Protein AF-F4S3K9-F1 (afdb_monomer_lite)

Radius of gyration: 22.27 Å; chains: 1; bounding box: 46×76×86 Å

pLDDT: mean 88.78, std 16.49, range [41.78, 98.81]

Sequence (209 aa):
MLSLYEAGPSTTEPSQQVKPIAIAMWDFDHCDPRKCTGKKLSRLGMITELRVGQRFRGIVLSPEGTTPVSPIDRELIDQSGIAVVECSWARLSEIPFNKIRSTGDRTLPYLIAANPINYGKPFKLTCVEAIAGSLAIVGFQAEGERLLAKFGWGDGFWALNKGLIAKYRDCKDGVEVKSAQEDILKQIETESIERRTFAPYGASQAILT

Organism: Melampsora larici-populina (strain 98AG31 / pathotype 3-4-7) (NCBI:txid747676)

Foldseek 3Di:
DDDDDDDDDDPPDDDPPQDAFAEEEAAPPQDDLVQALQNVCVVVVNYHYDDQLGAAEAAEADPPAPFAQALVSLVRRSVGNYYYYDHDPVCNVVDPVVRHHYDHYHHHFWAAEQDPVRHRHIPPYHPLLRRCLSCLRNPNNVSSVVSLVVPPSSVVRCVRCVVVSVCRNPDDTRVSNVVSSVVVVVVVVVVVVCCVVPVDPDPPDPDDD

InterPro domains:
  IPR007177 16S/18S rRNA aminocarboxypropyltransferase Tsr3, C-terminal [PF04034] (59-184)
  IPR007209 RNase L inhibitor RLI-like, possible metal-binding domain [PF04068] (23-55)
  IPR022968 16S/18S rRNA aminocarboxypropyltransferase Tsr3 [MF_01116] (22-186)
  IPR022968 16S/18S rRNA aminocarboxypropyltransferase Tsr3 [PTHR20426] (13-199)

Secondary structure (DSSP, 8-state):
-----------------PPPPPEEEEE-S-S-TTT-HHHHHHHTTSSEEEPTT-B--SEEE-TT-SSB--GGGHHHHHHH-EEEEE--GGGGGGS-GGG-B-SEEEBPPS-B--STTTTT-BT---HHHHHHHHHHHTT-HHHHHHHHTTSTTHHHHHHHHHHHHHHHHT-SSHHHHHHHHHHHHHHHHHHHHHHHHS--S-SS-----

Structure (mmCIF, N/CA/C/O backbone):
data_AF-F4S3K9-F1
#
_entry.id   AF-F4S3K9-F1
#
loop_
_atom_site.group_PDB
_atom_site.id
_atom_site.type_symbol
_atom_site.label_atom_id
_atom_site.label_alt_id
_atom_site.label_comp_id
_atom_site.label_asym_id
_atom_site.label_entity_id
_atom_site.label_seq_id
_atom_site.pdbx_PDB_ins_code
_atom_site.Cartn_x
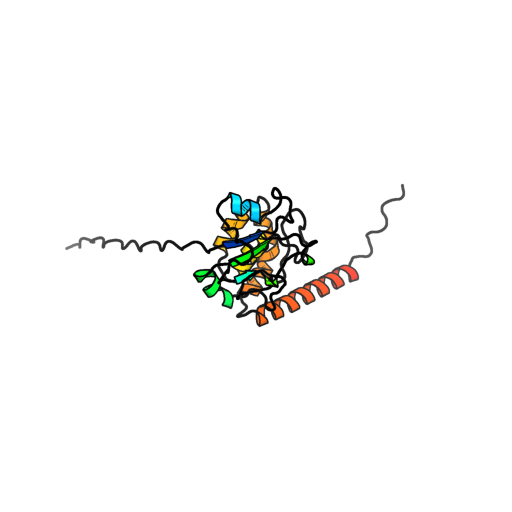_atom_site.Cartn_y
_atom_site.Cartn_z
_atom_site.occupancy
_atom_site.B_iso_or_equiv
_atom_site.auth_seq_id
_atom_site.auth_comp_id
_atom_site.auth_asym_id
_atom_site.auth_atom_id
_atom_site.pdbx_PDB_model_num
ATOM 1 N N . MET A 1 1 ? 1.776 -59.882 35.991 1.00 50.72 1 MET A N 1
ATOM 2 C CA . MET A 1 1 ? 1.973 -58.442 36.253 1.00 50.72 1 MET A CA 1
ATOM 3 C C . MET A 1 1 ? 2.375 -57.788 34.935 1.00 50.72 1 MET A C 1
ATOM 5 O O . MET A 1 1 ? 3.551 -57.762 34.614 1.00 50.72 1 MET A O 1
ATOM 9 N N . LEU A 1 2 ? 1.401 -57.374 34.122 1.00 41.78 2 LEU A N 1
ATOM 10 C CA . LEU A 1 2 ? 1.626 -56.586 32.907 1.00 41.78 2 LEU A CA 1
ATOM 11 C C . LEU A 1 2 ? 0.608 -55.445 32.929 1.00 41.78 2 LEU A C 1
ATOM 13 O O . LEU A 1 2 ? -0.592 -55.684 33.031 1.00 41.78 2 LEU A O 1
ATOM 17 N N . SER A 1 3 ? 1.147 -54.230 32.979 1.00 45.81 3 SER A N 1
ATOM 18 C CA . SER A 1 3 ? 0.457 -52.967 33.225 1.00 45.81 3 SER A CA 1
ATOM 19 C C . SER A 1 3 ? -0.497 -52.615 32.090 1.00 45.81 3 SER A C 1
ATOM 21 O O . SER A 1 3 ? -0.106 -52.612 30.924 1.00 45.81 3 SER A O 1
ATOM 23 N N . LEU A 1 4 ? -1.723 -52.255 32.459 1.00 47.44 4 LEU A N 1
ATOM 24 C CA . LEU A 1 4 ? -2.652 -51.501 31.628 1.00 47.44 4 LEU A CA 1
ATOM 25 C C . LEU A 1 4 ? -2.001 -50.147 31.294 1.00 47.44 4 LEU A C 1
ATOM 27 O O . LEU A 1 4 ? -1.509 -49.464 32.191 1.00 47.44 4 LEU A O 1
ATOM 31 N N . TYR A 1 5 ? -1.937 -49.790 30.013 1.00 49.16 5 TYR A N 1
ATOM 32 C CA . TYR A 1 5 ? -1.611 -48.434 29.570 1.00 49.16 5 TYR A CA 1
ATOM 33 C C . TYR A 1 5 ? -2.918 -47.638 29.548 1.00 49.16 5 TYR A C 1
ATOM 35 O O . TYR A 1 5 ? -3.777 -47.883 28.702 1.00 49.16 5 TYR A O 1
ATOM 43 N N . GLU A 1 6 ? -3.085 -46.712 30.488 1.00 53.84 6 GLU A N 1
ATOM 44 C CA . GLU A 1 6 ? -4.185 -45.749 30.465 1.00 53.84 6 GLU A CA 1
ATOM 45 C C . GLU A 1 6 ? -3.834 -44.612 29.497 1.00 53.84 6 GLU A C 1
ATOM 47 O O . GLU A 1 6 ? -2.823 -43.925 29.649 1.00 53.84 6 GLU A O 1
ATOM 52 N N . ALA A 1 7 ? -4.659 -44.435 28.463 1.00 55.25 7 ALA A N 1
ATOM 53 C CA . ALA A 1 7 ? -4.562 -43.311 27.544 1.00 55.25 7 ALA A CA 1
ATOM 54 C C . ALA A 1 7 ? -5.016 -42.035 28.268 1.00 55.25 7 ALA A C 1
ATOM 56 O O . ALA A 1 7 ? -6.199 -41.864 28.562 1.00 55.25 7 ALA A O 1
ATOM 57 N N . GLY A 1 8 ? -4.064 -41.151 28.571 1.00 50.56 8 GLY A N 1
ATOM 58 C CA . GLY A 1 8 ? -4.351 -39.829 29.121 1.00 50.56 8 GLY A CA 1
ATOM 59 C C . GLY A 1 8 ? -5.182 -38.975 28.149 1.00 50.56 8 GLY A C 1
ATOM 60 O O . GLY A 1 8 ? -5.080 -39.150 26.930 1.00 50.56 8 GLY A O 1
ATOM 61 N N . PRO A 1 9 ? -6.015 -38.052 28.657 1.00 51.69 9 PRO A N 1
ATOM 62 C CA . PRO A 1 9 ? -6.871 -37.223 27.822 1.00 51.69 9 PRO A CA 1
ATOM 63 C C . PRO A 1 9 ? -6.032 -36.303 26.928 1.00 51.69 9 PRO A C 1
ATOM 65 O O . PRO A 1 9 ? -5.208 -35.523 27.400 1.00 51.69 9 PRO A O 1
ATOM 68 N N . SER A 1 10 ? -6.280 -36.397 25.621 1.00 50.78 10 SER A N 1
ATOM 69 C CA . SER A 1 10 ? -5.792 -35.462 24.610 1.00 50.78 10 SER A CA 1
ATOM 70 C C . SER A 1 10 ? -6.349 -34.068 24.909 1.00 50.78 10 SER A C 1
ATOM 72 O O . SER A 1 10 ? -7.523 -33.779 24.673 1.00 50.78 10 SER A O 1
ATOM 74 N N . THR A 1 11 ? -5.505 -33.194 25.453 1.00 43.00 11 THR A N 1
ATOM 75 C CA . THR A 1 11 ? -5.769 -31.758 25.533 1.00 43.00 11 THR A CA 1
ATOM 76 C C . THR A 1 11 ? -5.778 -31.196 24.118 1.00 43.00 11 THR A C 1
ATOM 78 O O . THR A 1 11 ? -4.740 -30.975 23.499 1.00 43.00 11 THR A O 1
ATOM 81 N N . THR A 1 12 ? -6.979 -31.007 23.577 1.00 50.78 12 THR A N 1
ATOM 82 C CA . THR A 1 12 ? -7.180 -30.248 22.344 1.00 50.78 12 THR A CA 1
ATOM 83 C C . THR A 1 12 ? -7.033 -28.770 22.702 1.00 50.78 12 THR A C 1
ATOM 85 O O . THR A 1 12 ? -7.930 -28.186 23.307 1.00 50.78 12 THR A O 1
ATOM 88 N N . GLU A 1 13 ? -5.872 -28.187 22.399 1.00 47.72 13 GLU A N 1
ATOM 89 C CA . GLU A 1 13 ? -5.637 -26.742 22.496 1.00 47.72 13 GLU A CA 1
ATOM 90 C C . GLU A 1 13 ? -6.712 -25.993 21.679 1.00 47.72 13 GLU A C 1
ATOM 92 O O . GLU A 1 13 ? -6.947 -26.340 20.514 1.00 47.72 13 GLU A O 1
ATOM 97 N N . PRO A 1 14 ? -7.396 -24.983 22.245 1.00 42.47 14 PRO A N 1
ATOM 98 C CA . PRO A 1 14 ? -8.397 -24.225 21.513 1.00 42.47 14 PRO A CA 1
ATOM 99 C C . PRO A 1 14 ? -7.719 -23.408 20.409 1.00 42.47 14 PRO A C 1
ATOM 101 O O . PRO A 1 14 ? -6.887 -22.541 20.672 1.00 42.47 14 PRO A O 1
ATOM 104 N N . SER A 1 15 ? -8.098 -23.667 19.155 1.00 45.47 15 SER A N 1
ATOM 105 C CA . SER A 1 15 ? -7.663 -22.887 17.997 1.00 45.47 15 SER A CA 1
ATOM 106 C C . SER A 1 15 ? -8.010 -21.411 18.215 1.00 45.47 15 SER A C 1
ATOM 108 O O . SER A 1 15 ? -9.187 -21.042 18.176 1.00 45.47 15 SER A O 1
ATOM 110 N N . GLN A 1 16 ? -7.006 -20.566 18.458 1.00 48.16 16 GLN A N 1
ATOM 111 C CA . GLN A 1 16 ? -7.187 -19.119 18.524 1.00 48.16 16 GLN A CA 1
ATOM 112 C C . GLN A 1 16 ? -7.764 -18.642 17.186 1.00 48.16 16 GLN A C 1
ATOM 114 O O . GLN A 1 16 ? -7.081 -18.652 16.162 1.00 48.16 16 GLN A O 1
ATOM 119 N N . GLN A 1 17 ? -9.042 -18.254 17.172 1.00 49.97 17 GLN A N 1
ATOM 120 C CA . GLN A 1 17 ? -9.637 -17.582 16.021 1.00 49.97 17 GLN A CA 1
ATOM 121 C C . GLN A 1 17 ? -8.940 -16.231 15.854 1.00 49.97 17 GLN A C 1
ATOM 123 O O . GLN A 1 17 ? -9.203 -15.286 16.595 1.00 49.97 17 GLN A O 1
ATOM 128 N N . VAL A 1 18 ? -8.020 -16.156 14.893 1.00 63.22 18 VAL A N 1
ATOM 129 C CA . VAL A 1 18 ? -7.340 -14.913 14.529 1.00 63.22 18 VAL A CA 1
ATOM 130 C C . VAL A 1 18 ? -8.386 -13.954 13.967 1.00 63.22 18 VAL A C 1
ATOM 132 O O . VAL A 1 18 ? -9.051 -14.247 12.971 1.00 63.22 18 VAL A O 1
ATOM 135 N N . LYS A 1 19 ? -8.558 -12.808 14.627 1.00 79.19 19 LYS A N 1
ATOM 136 C CA . LYS A 1 19 ? -9.434 -11.740 14.147 1.00 79.19 19 LYS A CA 1
ATOM 137 C C . LYS A 1 19 ? -8.894 -11.214 12.804 1.00 79.19 19 LYS A C 1
ATOM 139 O O . LYS A 1 19 ? -7.706 -10.912 12.728 1.00 79.19 19 LYS A O 1
ATOM 144 N N . PRO A 1 20 ? -9.731 -11.057 11.761 1.00 87.81 20 PRO A N 1
ATOM 145 C CA . PRO A 1 20 ? -9.293 -10.454 10.506 1.00 87.81 20 PRO A CA 1
ATOM 146 C C . PRO A 1 20 ? -8.799 -9.017 10.707 1.00 87.81 20 PRO A C 1
ATOM 148 O O . PRO A 1 20 ? -9.416 -8.244 11.450 1.00 87.81 20 PRO A O 1
ATOM 151 N N . ILE A 1 21 ? -7.725 -8.646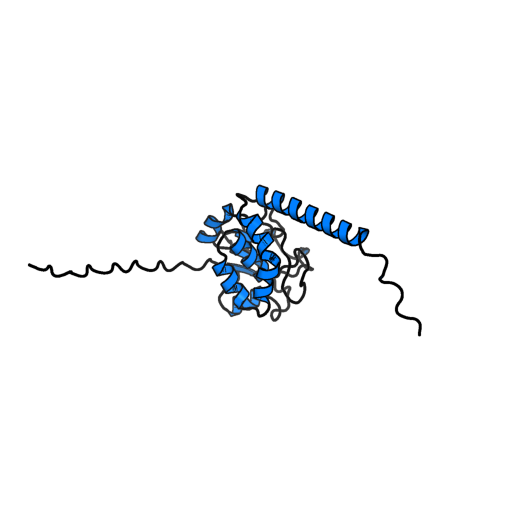 10.005 1.00 96.62 21 ILE A N 1
ATOM 152 C CA . ILE A 1 21 ? -7.216 -7.271 9.991 1.00 96.62 21 ILE A CA 1
ATOM 153 C C . ILE A 1 21 ? -8.290 -6.351 9.406 1.00 96.62 21 ILE A C 1
ATOM 155 O O . ILE A 1 21 ? -8.883 -6.644 8.366 1.00 96.62 21 ILE A O 1
ATOM 159 N N . ALA A 1 22 ? -8.551 -5.225 10.070 1.00 97.50 22 ALA A N 1
ATOM 160 C CA . ALA A 1 22 ? -9.479 -4.233 9.549 1.00 97.50 22 ALA A CA 1
ATOM 161 C C . ALA A 1 22 ? -8.869 -3.537 8.324 1.00 97.50 22 ALA A C 1
ATOM 163 O O . ALA A 1 22 ? -7.763 -3.002 8.392 1.00 97.50 22 ALA A O 1
ATOM 164 N N . ILE A 1 23 ? -9.603 -3.522 7.212 1.00 98.38 23 ILE A N 1
ATOM 165 C CA . ILE A 1 23 ? -9.180 -2.875 5.968 1.00 98.38 23 ILE A CA 1
ATOM 166 C C . ILE A 1 23 ? -10.210 -1.812 5.611 1.00 98.38 23 ILE A C 1
ATOM 168 O O . ILE A 1 23 ? -11.419 -2.073 5.635 1.00 98.38 23 ILE A O 1
ATOM 172 N N . ALA A 1 24 ? -9.745 -0.616 5.267 1.00 98.19 24 ALA A N 1
ATOM 173 C CA . ALA A 1 24 ? -10.611 0.491 4.889 1.00 98.19 24 ALA A CA 1
ATOM 174 C C . ALA A 1 24 ? -10.086 1.278 3.678 1.00 98.19 24 ALA A C 1
ATOM 176 O O . ALA A 1 24 ? -8.932 1.148 3.279 1.00 98.19 24 ALA A O 1
ATOM 177 N N . MET A 1 25 ? -10.928 2.106 3.071 1.00 97.38 25 MET A N 1
ATOM 178 C CA . MET A 1 25 ? -10.505 3.035 2.023 1.00 97.38 25 MET A CA 1
ATOM 179 C C . MET A 1 25 ? -11.313 4.322 2.055 1.00 97.38 25 MET A C 1
ATOM 181 O O . MET A 1 25 ? -12.512 4.285 2.319 1.00 97.38 25 MET A O 1
ATOM 185 N N . TRP A 1 26 ? -10.682 5.443 1.720 1.00 96.75 26 TRP A N 1
ATOM 186 C CA . TRP A 1 26 ? -11.414 6.587 1.178 1.00 9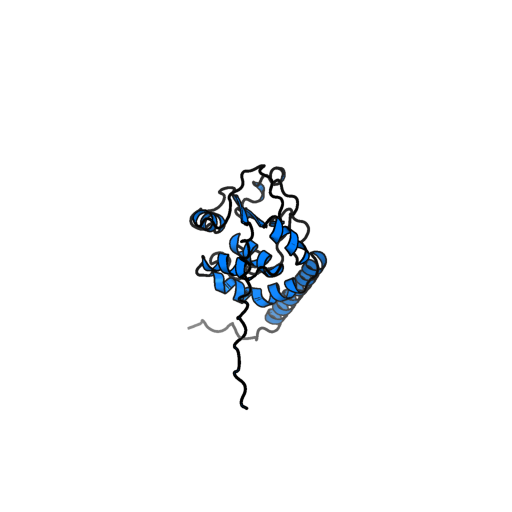6.75 26 TRP A CA 1
ATOM 187 C C . TRP A 1 26 ? -11.473 6.432 -0.331 1.00 96.75 26 TRP A C 1
ATOM 189 O O . TRP A 1 26 ? -10.429 6.298 -0.963 1.00 96.75 26 TRP A O 1
ATOM 199 N N . ASP A 1 27 ? -12.676 6.459 -0.888 1.00 93.88 27 ASP A N 1
ATOM 200 C CA . ASP A 1 27 ? -12.893 6.380 -2.326 1.00 93.88 27 ASP A CA 1
ATOM 201 C C . ASP A 1 27 ? -13.419 7.714 -2.849 1.00 93.88 27 ASP A C 1
ATOM 203 O O . ASP A 1 27 ? -14.350 8.292 -2.285 1.00 93.88 27 ASP A O 1
ATOM 207 N N . PHE A 1 28 ? -12.789 8.205 -3.910 1.00 92.75 28 PHE A N 1
ATOM 208 C CA . PHE A 1 28 ? -13.118 9.473 -4.555 1.00 92.75 28 PHE A CA 1
ATOM 209 C C . PHE A 1 28 ? -13.794 9.283 -5.921 1.00 92.75 28 PHE A C 1
ATOM 211 O O . PHE A 1 28 ? -13.982 10.256 -6.645 1.00 92.75 28 PHE A O 1
ATOM 218 N N . ASP A 1 29 ? -14.149 8.048 -6.299 1.00 90.75 29 ASP A N 1
ATOM 219 C CA . ASP A 1 29 ? -14.832 7.711 -7.558 1.00 90.75 29 ASP A CA 1
ATOM 220 C C . ASP A 1 29 ? -14.080 8.222 -8.811 1.00 90.75 29 ASP A C 1
ATOM 222 O O . ASP A 1 29 ? -14.653 8.611 -9.830 1.00 90.75 29 ASP A O 1
ATOM 226 N N . HIS A 1 30 ? -12.743 8.216 -8.754 1.00 88.81 30 HIS A N 1
ATOM 227 C CA . HIS A 1 30 ? -11.873 8.651 -9.858 1.00 88.81 30 HIS A CA 1
ATOM 228 C C . HIS A 1 30 ? -11.577 7.548 -10.888 1.00 88.81 30 HIS A C 1
ATOM 230 O O . HIS A 1 30 ? -10.976 7.825 -11.931 1.00 88.81 30 HIS A O 1
ATOM 236 N N . CYS A 1 31 ? -11.967 6.307 -10.595 1.00 83.88 31 CYS A N 1
ATOM 237 C CA . CYS A 1 31 ? -11.679 5.112 -11.384 1.00 83.88 31 CYS A CA 1
ATOM 238 C C . CYS A 1 31 ? -12.978 4.481 -11.916 1.00 83.88 31 CYS A C 1
ATOM 240 O O . CYS A 1 31 ? -14.023 4.588 -11.282 1.00 83.88 31 CYS A O 1
ATOM 242 N N . ASP A 1 32 ? -12.920 3.750 -13.042 1.00 88.12 32 ASP A N 1
ATOM 243 C CA . ASP A 1 32 ? -14.053 2.908 -13.475 1.00 88.12 32 ASP A CA 1
ATOM 244 C C . ASP A 1 32 ? -14.326 1.848 -12.384 1.00 88.12 32 ASP A C 1
ATOM 246 O O . ASP A 1 32 ? -13.446 1.012 -12.126 1.00 88.12 32 ASP A O 1
ATOM 250 N N . PRO A 1 33 ? -15.520 1.825 -11.759 1.00 88.19 33 PRO A N 1
ATOM 251 C CA . PRO A 1 33 ? -15.822 0.933 -10.637 1.00 88.19 33 PRO A CA 1
ATOM 252 C C . PRO A 1 33 ? -15.737 -0.556 -11.005 1.00 88.19 33 PRO A C 1
ATOM 254 O O . PRO A 1 33 ? -15.579 -1.408 -10.128 1.00 88.19 33 PRO A O 1
ATOM 257 N N . ARG A 1 34 ? -15.797 -0.900 -12.300 1.00 89.00 34 ARG A N 1
ATOM 258 C CA . ARG A 1 34 ? -15.633 -2.281 -12.785 1.00 89.00 34 ARG A CA 1
ATOM 259 C C . ARG A 1 34 ? -14.175 -2.736 -12.776 1.00 89.00 34 ARG A C 1
ATOM 261 O O . ARG A 1 34 ? -13.921 -3.935 -12.679 1.00 89.00 34 ARG A O 1
ATOM 268 N N . LYS A 1 35 ? -13.233 -1.796 -12.887 1.00 89.81 35 LYS A N 1
ATOM 269 C CA . LYS A 1 35 ? -11.782 -2.047 -12.909 1.00 89.81 35 LYS A CA 1
ATOM 270 C C . LYS A 1 35 ? -11.115 -1.744 -11.566 1.00 89.81 35 LYS A C 1
ATOM 272 O O . LYS A 1 35 ? -10.045 -2.277 -11.292 1.00 89.81 35 LYS A O 1
ATOM 277 N N . CYS A 1 36 ? -11.745 -0.911 -10.740 1.00 93.31 36 CYS A N 1
ATOM 278 C CA . CYS A 1 36 ? -11.255 -0.533 -9.422 1.00 93.31 36 CYS A CA 1
ATOM 279 C C . CYS A 1 36 ? -11.179 -1.746 -8.479 1.00 93.31 36 CYS A C 1
ATOM 281 O O . CYS A 1 36 ? -12.174 -2.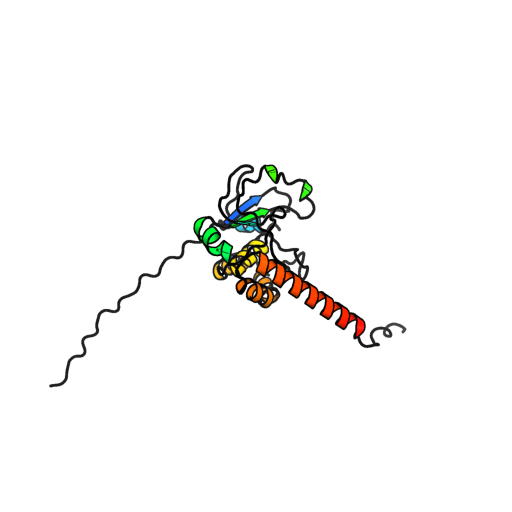431 -8.209 1.00 93.31 36 CYS A O 1
ATOM 283 N N . THR A 1 37 ? -9.980 -2.009 -7.957 1.00 95.94 37 THR A N 1
ATOM 284 C CA . THR A 1 37 ? -9.745 -3.122 -7.032 1.00 95.94 37 THR A CA 1
ATOM 285 C C . THR A 1 37 ? -10.361 -2.851 -5.661 1.00 95.94 37 THR A C 1
ATOM 287 O O . THR A 1 37 ? -10.918 -3.777 -5.074 1.00 95.94 37 THR A O 1
ATOM 290 N N . GLY A 1 38 ? -10.340 -1.595 -5.191 1.00 95.19 38 GLY A N 1
ATOM 291 C CA . GLY A 1 38 ? -10.996 -1.169 -3.952 1.00 95.19 38 GLY A CA 1
ATOM 292 C C . GLY A 1 38 ? -12.508 -1.404 -3.990 1.00 95.19 38 GLY A C 1
ATOM 293 O O . GLY A 1 38 ? -13.037 -2.167 -3.182 1.00 95.19 38 GLY A O 1
ATOM 294 N N . LYS A 1 39 ? -13.205 -0.883 -5.012 1.00 95.50 39 LYS A N 1
ATOM 295 C CA . LYS A 1 39 ? -14.646 -1.133 -5.226 1.00 95.50 39 LYS A CA 1
ATOM 296 C C . LYS A 1 39 ? -14.979 -2.618 -5.373 1.00 95.50 39 LYS A C 1
ATOM 298 O O . LYS A 1 39 ? -16.054 -3.055 -4.964 1.00 95.50 39 LYS A O 1
ATOM 303 N N . LYS A 1 40 ? -14.096 -3.437 -5.960 1.00 96.94 40 LYS A N 1
ATOM 304 C CA . LYS A 1 40 ? -14.299 -4.896 -5.983 1.00 96.94 40 LYS A CA 1
ATOM 305 C C . LYS A 1 40 ? -14.262 -5.493 -4.576 1.00 96.94 40 LYS A C 1
ATOM 307 O O . LYS A 1 40 ? -15.162 -6.258 -4.247 1.00 96.94 40 LYS A O 1
ATOM 312 N N . LEU A 1 41 ? -13.268 -5.146 -3.760 1.00 97.62 41 LEU A N 1
ATOM 313 C CA . LEU A 1 41 ? -13.192 -5.608 -2.372 1.00 97.62 41 LEU A CA 1
ATOM 314 C C . LEU A 1 41 ? -14.377 -5.107 -1.534 1.00 97.62 41 LEU A C 1
ATOM 316 O O . LEU A 1 41 ? -14.869 -5.856 -0.692 1.00 97.62 41 LEU A O 1
ATOM 320 N N . SER A 1 42 ? -14.868 -3.891 -1.796 1.00 96.94 42 SER A N 1
ATOM 321 C CA . SER A 1 42 ? -16.022 -3.307 -1.094 1.00 96.94 42 SER A CA 1
ATOM 322 C C . SER A 1 42 ? -17.282 -4.134 -1.349 1.00 96.94 42 SER A C 1
ATOM 324 O O . SER A 1 42 ? -17.926 -4.604 -0.414 1.00 96.94 42 SER A O 1
ATOM 326 N N . ARG A 1 43 ? -17.551 -4.478 -2.619 1.00 97.00 43 ARG A N 1
ATOM 327 C CA . ARG A 1 43 ? -18.648 -5.389 -3.004 1.00 97.00 43 ARG A CA 1
ATOM 328 C C . ARG A 1 43 ? -18.538 -6.788 -2.388 1.00 97.00 43 ARG A C 1
ATOM 330 O O . ARG A 1 43 ? -19.550 -7.467 -2.258 1.00 97.00 43 ARG A O 1
ATOM 337 N N . LEU A 1 44 ? -17.327 -7.230 -2.049 1.00 97.19 44 LEU A N 1
ATOM 338 C CA . LEU A 1 44 ? -17.071 -8.513 -1.387 1.00 97.19 44 LEU A CA 1
ATOM 339 C C . LEU A 1 44 ? -17.118 -8.422 0.148 1.00 97.19 44 LEU A C 1
ATOM 341 O O . LEU A 1 44 ? -16.898 -9.434 0.810 1.00 97.19 44 LEU A O 1
ATOM 345 N N . GLY A 1 45 ? -17.356 -7.237 0.721 1.00 97.31 45 GLY A N 1
ATOM 346 C CA . GLY A 1 45 ? -17.343 -7.019 2.170 1.00 97.31 45 GLY A CA 1
ATOM 347 C C . GLY A 1 45 ? -15.957 -7.178 2.804 1.00 97.31 45 GLY A C 1
ATOM 348 O O . GLY A 1 45 ? -15.854 -7.492 3.986 1.00 97.31 45 GLY A O 1
ATOM 349 N N . MET A 1 46 ? -14.883 -7.013 2.023 1.00 97.44 46 MET A N 1
ATOM 350 C CA . MET A 1 46 ? -13.497 -7.210 2.476 1.00 97.44 46 MET A CA 1
ATOM 351 C C . MET A 1 46 ? -12.774 -5.898 2.806 1.00 97.44 46 MET A C 1
ATOM 353 O O . MET A 1 46 ? -11.671 -5.941 3.341 1.00 97.44 46 MET A O 1
ATOM 357 N N . ILE A 1 47 ? -13.371 -4.749 2.482 1.00 97.62 47 ILE A N 1
ATOM 358 C CA . ILE A 1 47 ? -12.860 -3.409 2.794 1.00 97.62 47 ILE A CA 1
ATOM 359 C C . ILE A 1 47 ? -14.033 -2.495 3.155 1.00 97.62 47 ILE A C 1
ATOM 361 O O . ILE A 1 47 ? -15.100 -2.584 2.549 1.00 97.62 47 ILE A O 1
ATOM 365 N N . THR A 1 48 ? -13.838 -1.623 4.141 1.00 97.56 48 THR A N 1
ATOM 366 C CA . THR A 1 48 ? -14.840 -0.635 4.566 1.00 97.56 48 THR A CA 1
ATOM 367 C C . THR A 1 48 ? -14.623 0.698 3.851 1.00 97.56 48 THR A C 1
ATOM 369 O O . THR A 1 48 ? -13.526 1.249 3.899 1.00 97.56 48 THR A O 1
ATOM 372 N N . GLU A 1 49 ? -15.664 1.260 3.238 1.00 97.12 49 GLU A N 1
ATOM 373 C CA . GLU A 1 49 ? -15.622 2.621 2.684 1.00 97.12 49 GLU A CA 1
ATOM 374 C C . GLU A 1 49 ? -15.755 3.676 3.795 1.00 97.12 49 GLU A C 1
ATOM 376 O O . GLU A 1 49 ? -16.698 3.665 4.589 1.00 97.12 49 GLU A O 1
ATOM 381 N N . LEU A 1 50 ? -14.794 4.595 3.851 1.00 97.06 50 LEU A N 1
ATOM 382 C CA . LEU A 1 50 ? -14.736 5.708 4.790 1.00 97.06 50 LEU A CA 1
ATOM 383 C C . LEU A 1 50 ? -15.252 6.981 4.126 1.00 97.06 50 LEU A C 1
ATOM 385 O O . LEU A 1 50 ? -14.922 7.295 2.982 1.00 97.06 50 LEU A O 1
ATOM 389 N N . ARG A 1 51 ? -16.009 7.776 4.882 1.00 95.00 51 ARG A N 1
ATOM 390 C CA . ARG A 1 51 ? -16.435 9.108 4.433 1.00 95.00 51 ARG A CA 1
ATOM 391 C C . ARG A 1 51 ? -15.278 10.101 4.541 1.00 95.00 51 ARG A C 1
ATOM 393 O O . ARG A 1 51 ? -14.445 10.010 5.444 1.00 95.00 51 ARG A O 1
ATOM 400 N N . VAL A 1 52 ? -15.253 11.114 3.678 1.00 93.06 52 VAL A N 1
ATOM 401 C CA . VAL A 1 52 ? -14.318 12.242 3.832 1.00 93.06 52 VAL A CA 1
ATOM 402 C C . VAL A 1 52 ? -14.524 12.891 5.208 1.00 93.06 52 VAL A C 1
ATOM 404 O O . VAL A 1 52 ? -15.655 13.134 5.626 1.00 93.06 52 VAL A O 1
ATOM 407 N N . GLY A 1 53 ? -13.431 13.139 5.933 1.00 93.31 53 GLY A N 1
ATOM 408 C CA . GLY A 1 53 ? -13.462 13.633 7.313 1.00 93.31 53 GLY A CA 1
ATOM 409 C C . GLY A 1 53 ? -13.634 12.552 8.389 1.00 93.31 53 GLY A C 1
ATOM 410 O O . GLY A 1 53 ? -13.347 12.827 9.555 1.00 93.31 53 GLY A O 1
ATOM 411 N N . GLN A 1 54 ? -14.036 11.325 8.032 1.00 95.94 54 GLN A N 1
ATOM 412 C CA . GLN A 1 54 ? -14.023 10.192 8.958 1.00 95.94 54 GLN A CA 1
ATOM 413 C C . GLN A 1 54 ? -12.580 9.859 9.332 1.00 95.94 54 GLN A C 1
ATOM 415 O O . GLN A 1 54 ? -11.710 9.791 8.469 1.00 95.94 54 GLN A O 1
ATOM 420 N N . ARG A 1 55 ? -12.323 9.658 10.627 1.00 95.38 55 ARG A N 1
ATOM 421 C CA . ARG A 1 55 ? -10.987 9.341 11.133 1.00 95.38 55 ARG A CA 1
ATOM 422 C C . ARG A 1 55 ? -10.684 7.853 10.999 1.00 95.38 55 ARG A C 1
ATOM 424 O O . ARG A 1 55 ? -11.499 7.029 11.408 1.00 95.38 55 ARG A O 1
ATOM 431 N N . PHE A 1 56 ? -9.477 7.536 10.542 1.00 97.00 56 PHE A N 1
ATOM 432 C CA . PHE A 1 56 ? -8.894 6.200 10.635 1.00 97.00 56 PHE A CA 1
ATOM 433 C C . PHE A 1 56 ? -7.677 6.242 11.563 1.00 97.00 56 PHE A C 1
ATOM 435 O O . PHE A 1 56 ? -6.864 7.162 11.479 1.00 97.00 56 PHE A O 1
ATOM 442 N N . ARG A 1 57 ? -7.589 5.294 12.503 1.00 96.06 57 ARG A N 1
ATOM 443 C CA . ARG A 1 57 ? -6.538 5.284 13.540 1.00 96.06 57 ARG A CA 1
ATOM 444 C C . ARG A 1 57 ? -5.351 4.383 13.201 1.00 96.06 57 ARG A C 1
ATOM 446 O O . ARG A 1 57 ? -4.323 4.512 13.854 1.00 96.06 57 ARG A O 1
ATOM 453 N N . GLY A 1 58 ? -5.505 3.495 12.222 1.00 97.06 58 GLY A N 1
ATOM 454 C CA . GLY A 1 58 ? -4.448 2.598 11.771 1.00 97.06 58 GLY A CA 1
ATOM 455 C C . GLY A 1 58 ? -3.489 3.244 10.774 1.00 97.06 58 GLY A C 1
ATOM 456 O O . GLY A 1 58 ? -3.399 4.471 10.667 1.00 97.06 58 GLY A O 1
ATOM 457 N N . ILE A 1 59 ? -2.789 2.392 10.029 1.00 98.25 59 ILE A N 1
ATOM 458 C CA . ILE A 1 59 ? -1.866 2.812 8.970 1.00 98.25 59 ILE A CA 1
ATOM 459 C C . ILE A 1 59 ? -2.643 3.224 7.727 1.00 98.25 59 ILE A C 1
ATOM 461 O O . ILE A 1 59 ? -3.591 2.547 7.337 1.00 98.25 59 ILE A O 1
ATOM 465 N N . VAL A 1 60 ? -2.233 4.313 7.085 1.00 97.75 60 VAL A N 1
ATOM 466 C CA . VAL A 1 60 ? -2.833 4.783 5.835 1.00 97.75 60 VAL A CA 1
ATOM 467 C C . VAL A 1 60 ? -1.768 4.831 4.752 1.00 97.75 60 VAL A C 1
ATOM 469 O O . VAL A 1 60 ? -0.775 5.538 4.888 1.00 97.75 60 VAL A O 1
ATOM 472 N N . LEU A 1 61 ? -1.981 4.098 3.661 1.00 97.25 61 LEU A N 1
ATOM 473 C CA . LEU A 1 61 ? -1.133 4.196 2.479 1.00 97.25 61 LEU A CA 1
ATOM 474 C C . LEU A 1 61 ? -1.511 5.470 1.727 1.00 97.25 61 LEU A C 1
ATOM 476 O O . LEU A 1 61 ? -2.602 5.569 1.156 1.00 97.25 61 LEU A O 1
ATOM 480 N N . SER A 1 62 ? -0.613 6.449 1.770 1.00 93.00 62 SER A N 1
ATOM 481 C CA . SER A 1 62 ? -0.842 7.797 1.261 1.00 93.00 62 SER A CA 1
ATOM 482 C C . SER A 1 62 ? 0.433 8.357 0.626 1.00 93.00 62 SER A C 1
ATOM 484 O O . SER A 1 62 ? 1.522 8.156 1.172 1.00 93.00 62 SER A O 1
ATOM 486 N N . PRO A 1 63 ? 0.332 9.097 -0.495 1.00 87.88 63 PRO A N 1
ATOM 487 C CA . PRO A 1 63 ? 1.468 9.836 -1.044 1.00 87.88 63 PRO A CA 1
ATOM 488 C C . PRO A 1 63 ? 1.970 10.945 -0.105 1.00 87.88 63 PRO A C 1
ATOM 490 O O . PRO A 1 63 ? 3.118 11.351 -0.233 1.00 87.88 63 PRO A O 1
ATOM 493 N N . GLU A 1 64 ? 1.148 11.392 0.852 1.00 89.00 64 GLU A N 1
ATOM 494 C CA . GLU A 1 64 ? 1.526 12.381 1.877 1.00 89.00 64 GLU A CA 1
ATOM 495 C C . GLU A 1 64 ? 2.365 11.776 3.017 1.00 89.00 64 GLU A C 1
ATOM 497 O O . GLU A 1 64 ? 2.842 12.491 3.898 1.00 89.00 64 GLU A O 1
ATOM 502 N N . GLY A 1 65 ? 2.544 10.450 3.032 1.00 90.81 65 GLY A N 1
ATOM 503 C CA . GLY A 1 65 ? 3.436 9.796 3.981 1.00 90.81 65 GLY A CA 1
ATOM 504 C C . GLY A 1 65 ? 4.891 10.235 3.784 1.00 90.81 65 GLY A C 1
ATOM 505 O O . GLY A 1 65 ? 5.334 10.529 2.677 1.00 90.81 65 GLY A O 1
ATOM 506 N N . THR A 1 66 ? 5.670 10.230 4.863 1.00 91.12 66 THR A N 1
ATOM 507 C CA . THR A 1 66 ? 7.103 10.582 4.827 1.00 91.12 66 THR A CA 1
ATOM 508 C C . THR A 1 66 ? 8.022 9.387 5.066 1.00 91.12 66 THR A C 1
ATOM 510 O O . THR A 1 66 ? 9.213 9.447 4.757 1.00 91.12 66 THR A O 1
ATOM 513 N N . THR A 1 67 ? 7.474 8.284 5.574 1.00 95.81 67 THR A N 1
ATOM 514 C CA . THR A 1 67 ? 8.183 7.028 5.824 1.00 95.81 67 THR A CA 1
ATOM 515 C C . THR A 1 67 ? 7.443 5.861 5.171 1.00 95.81 67 THR A C 1
ATOM 517 O O . THR A 1 67 ? 6.209 5.863 5.148 1.00 95.81 67 THR A O 1
ATOM 520 N N . PRO A 1 68 ? 8.158 4.867 4.618 1.00 98.00 68 PRO A N 1
ATOM 521 C CA . PRO A 1 68 ? 7.518 3.691 4.050 1.00 98.00 68 PRO A CA 1
ATOM 522 C C . PRO A 1 68 ? 6.947 2.788 5.145 1.00 98.00 68 PRO A C 1
ATOM 524 O O . PRO A 1 68 ? 7.427 2.797 6.281 1.00 98.00 68 PRO A O 1
ATOM 527 N N . VAL A 1 69 ? 5.947 1.979 4.788 1.00 98.50 69 VAL A N 1
ATOM 528 C CA . VAL A 1 69 ? 5.494 0.867 5.639 1.00 98.50 69 VAL A CA 1
ATOM 529 C C . VAL A 1 69 ? 6.679 -0.028 5.993 1.00 98.50 69 VAL A C 1
ATOM 531 O O . VAL A 1 69 ? 7.482 -0.373 5.126 1.00 98.50 69 VAL A O 1
ATOM 534 N N . SER A 1 70 ? 6.760 -0.428 7.259 1.00 98.62 70 SER A N 1
ATOM 535 C CA . SER A 1 70 ? 7.848 -1.259 7.779 1.00 98.62 70 SER A CA 1
ATOM 536 C C . SER A 1 70 ? 7.376 -2.189 8.899 1.00 98.62 70 SER A C 1
ATOM 538 O O . SER A 1 70 ? 6.283 -1.988 9.431 1.00 98.62 70 SER A O 1
ATOM 540 N N . PRO A 1 71 ? 8.171 -3.197 9.300 1.00 98.69 71 PRO A N 1
ATOM 541 C CA . PRO A 1 71 ? 7.747 -4.172 10.310 1.00 98.69 71 PRO A CA 1
ATOM 542 C C . PRO A 1 71 ? 7.316 -3.587 11.665 1.00 98.69 71 PRO A C 1
ATOM 544 O O . PRO A 1 71 ? 6.456 -4.177 12.320 1.00 98.69 71 PRO A O 1
ATOM 547 N N . ILE A 1 72 ? 7.803 -2.402 12.055 1.00 98.25 72 ILE A N 1
ATOM 548 C CA . ILE A 1 72 ? 7.343 -1.698 13.267 1.00 98.25 72 ILE A CA 1
ATOM 549 C C . ILE A 1 72 ? 5.843 -1.345 13.239 1.00 98.25 72 ILE A C 1
ATOM 551 O O . ILE A 1 72 ? 5.219 -1.191 14.286 1.00 98.25 72 ILE A O 1
ATOM 555 N N . ASP A 1 73 ? 5.236 -1.254 12.053 1.00 98.50 73 ASP A N 1
ATOM 556 C CA . ASP A 1 73 ? 3.823 -0.910 11.886 1.00 98.50 73 ASP A CA 1
ATOM 557 C C . ASP A 1 73 ? 2.877 -2.089 12.200 1.00 98.50 73 ASP A C 1
ATOM 559 O O . ASP A 1 73 ? 1.658 -1.906 12.262 1.00 98.50 73 ASP A O 1
ATOM 563 N N . ARG A 1 74 ? 3.419 -3.299 12.415 1.00 98.25 74 ARG A N 1
ATOM 564 C CA . ARG A 1 74 ? 2.651 -4.537 12.625 1.00 98.25 74 ARG A CA 1
ATOM 565 C C . ARG A 1 74 ? 1.616 -4.411 13.739 1.00 98.25 74 ARG A C 1
ATOM 567 O O . ARG A 1 74 ? 0.460 -4.760 13.524 1.00 98.25 74 ARG A O 1
ATOM 574 N N . GLU A 1 75 ? 2.020 -3.925 14.909 1.00 97.56 75 GLU A N 1
ATOM 575 C CA . GLU A 1 75 ? 1.133 -3.838 16.075 1.00 97.56 75 GLU A CA 1
ATOM 576 C C . GLU A 1 75 ? -0.027 -2.862 15.829 1.00 97.56 75 GLU A C 1
ATOM 578 O O . GLU A 1 75 ? -1.182 -3.166 16.129 1.00 97.56 75 GLU A O 1
ATOM 583 N N . LEU A 1 76 ? 0.249 -1.713 15.206 1.00 97.75 76 LEU A N 1
ATOM 584 C CA . LEU A 1 76 ? -0.792 -0.738 14.890 1.00 97.75 76 LEU A CA 1
ATOM 585 C C . LEU A 1 76 ? -1.770 -1.271 13.832 1.00 97.75 76 LEU A C 1
ATOM 587 O O . LEU A 1 76 ? -2.971 -1.009 13.926 1.00 97.75 76 LEU A O 1
ATOM 591 N N . ILE A 1 77 ? -1.281 -2.035 12.851 1.00 98.19 77 ILE A N 1
ATOM 592 C CA . ILE A 1 77 ? -2.129 -2.702 11.854 1.00 98.19 77 ILE A CA 1
ATOM 593 C C . ILE A 1 77 ? -3.001 -3.779 12.507 1.00 98.19 77 ILE A C 1
ATOM 595 O O . ILE A 1 77 ? -4.186 -3.858 12.191 1.00 98.19 77 ILE A O 1
ATOM 599 N N . ASP A 1 78 ? -2.462 -4.559 13.441 1.00 97.56 78 ASP A N 1
ATOM 600 C CA . ASP A 1 78 ? -3.228 -5.578 14.172 1.00 97.56 78 ASP A CA 1
ATOM 601 C C . ASP A 1 78 ? -4.382 -4.958 14.975 1.00 97.56 78 ASP A C 1
ATOM 603 O O . ASP A 1 78 ? -5.534 -5.396 14.916 1.00 97.56 78 ASP A O 1
ATOM 607 N N . GLN A 1 79 ? -4.090 -3.863 15.682 1.00 96.62 79 GLN A N 1
ATOM 608 C CA . GLN A 1 79 ? -5.049 -3.205 16.569 1.00 96.62 79 GLN A CA 1
ATOM 609 C C . GLN A 1 79 ? -6.064 -2.334 15.818 1.00 96.62 79 GLN A C 1
ATOM 611 O O . GLN A 1 79 ? -7.250 -2.321 16.157 1.00 96.62 79 GLN A O 1
ATOM 616 N N . SER A 1 80 ? -5.598 -1.565 14.830 1.00 97.25 80 SER A N 1
ATOM 617 C CA . SER A 1 80 ? -6.358 -0.469 14.209 1.00 97.25 80 SER A CA 1
ATOM 618 C C . SER A 1 80 ? -6.526 -0.594 12.695 1.00 97.25 80 SER A C 1
ATOM 620 O O . SER A 1 80 ? -7.265 0.200 12.108 1.00 97.25 80 SER A O 1
ATOM 622 N N . GLY A 1 81 ? -5.897 -1.584 12.066 1.00 98.12 81 GLY A N 1
ATOM 623 C CA . GLY A 1 81 ? -6.050 -1.882 10.649 1.00 98.12 81 GLY A CA 1
ATOM 624 C C . GLY A 1 81 ? -5.171 -1.063 9.707 1.00 98.12 81 GLY A C 1
ATOM 625 O O . GLY A 1 81 ? -4.291 -0.295 10.109 1.00 98.12 81 GLY A O 1
ATOM 626 N N . ILE A 1 82 ? -5.456 -1.229 8.419 1.00 98.56 82 ILE A N 1
ATOM 627 C CA . ILE A 1 82 ? -4.813 -0.533 7.306 1.00 98.56 82 ILE A CA 1
ATOM 628 C C . ILE A 1 82 ? -5.865 0.112 6.399 1.00 98.56 82 ILE A C 1
ATOM 630 O O . ILE A 1 82 ? -6.936 -0.451 6.170 1.00 98.56 82 ILE A O 1
ATOM 634 N N . ALA A 1 83 ? -5.566 1.292 5.865 1.00 98.06 83 ALA A N 1
ATOM 635 C CA . ALA A 1 83 ? -6.411 1.966 4.897 1.00 98.06 83 ALA A CA 1
ATOM 636 C C . ALA A 1 83 ? -5.632 2.502 3.698 1.00 98.06 83 ALA A C 1
ATOM 638 O O . ALA A 1 83 ? -4.413 2.656 3.742 1.00 98.06 83 ALA A O 1
ATOM 639 N N . VAL A 1 84 ? -6.357 2.806 2.625 1.00 96.44 84 VAL A N 1
ATOM 640 C CA . VAL A 1 84 ? -5.817 3.406 1.399 1.00 96.44 84 VAL A CA 1
ATOM 641 C C . VAL A 1 84 ? -6.632 4.612 0.956 1.00 96.44 84 VAL A C 1
ATOM 643 O O . VAL A 1 84 ? -7.826 4.721 1.245 1.00 96.44 84 VAL A O 1
ATOM 646 N N . VAL A 1 85 ? -5.985 5.503 0.213 1.00 94.06 85 VAL A N 1
ATOM 647 C CA . VAL A 1 85 ? -6.646 6.580 -0.528 1.00 94.06 85 VAL A CA 1
ATOM 648 C C . VAL A 1 85 ? -6.866 6.104 -1.969 1.00 94.06 85 VAL A C 1
ATOM 650 O O . VAL A 1 85 ? -5.962 6.177 -2.799 1.00 94.06 85 VAL A O 1
ATOM 653 N N . GLU A 1 86 ? -8.052 5.568 -2.268 1.00 88.81 86 GLU A N 1
ATOM 654 C CA . GLU A 1 86 ? -8.416 5.091 -3.607 1.00 88.81 86 GLU A CA 1
ATOM 655 C C . GLU A 1 86 ? -8.695 6.287 -4.522 1.00 88.81 86 GLU A C 1
ATOM 657 O O . GLU A 1 86 ? -9.687 7.008 -4.393 1.00 88.81 86 GLU A O 1
ATOM 662 N N . CYS A 1 87 ? -7.788 6.496 -5.470 1.00 86.12 87 CYS A N 1
ATOM 663 C CA . CYS A 1 87 ? -7.895 7.533 -6.480 1.00 86.12 87 CYS A CA 1
ATOM 664 C C . CYS A 1 87 ? -7.135 7.127 -7.745 1.00 86.12 87 CYS A C 1
ATOM 666 O O . CYS A 1 87 ? -6.295 6.224 -7.736 1.00 86.12 87 CYS A O 1
ATOM 668 N N . SER A 1 88 ? -7.417 7.802 -8.860 1.00 83.94 88 SER A N 1
ATOM 669 C CA . SER A 1 88 ? -6.609 7.617 -10.059 1.00 83.94 88 SER A CA 1
ATOM 670 C C . SER A 1 88 ? -5.303 8.401 -9.932 1.00 83.94 88 SER A C 1
ATOM 672 O O . SER A 1 88 ? -5.291 9.560 -9.515 1.00 83.94 88 SER A O 1
ATOM 674 N N . TRP A 1 89 ? -4.198 7.793 -10.367 1.00 77.62 89 TRP A N 1
ATOM 675 C CA . TRP A 1 89 ? -2.877 8.434 -10.387 1.00 77.62 89 TRP A CA 1
ATOM 676 C C . TRP A 1 89 ? -2.865 9.785 -11.120 1.00 77.62 89 TRP A C 1
ATOM 678 O O . TRP A 1 89 ? -2.071 10.656 -10.787 1.00 77.62 89 TRP A O 1
ATOM 688 N N . ALA A 1 90 ? -3.737 9.960 -12.116 1.00 84.25 90 ALA A N 1
ATOM 689 C CA . ALA A 1 90 ? -3.838 11.183 -12.910 1.00 84.25 90 ALA A CA 1
ATOM 690 C C . ALA A 1 90 ? -4.562 12.333 -12.187 1.00 84.25 90 ALA A C 1
ATOM 692 O O . ALA A 1 90 ? -4.449 13.475 -12.617 1.00 84.25 90 ALA A O 1
ATOM 693 N N . ARG A 1 91 ? -5.308 12.039 -11.115 1.00 89.12 91 ARG A N 1
ATOM 694 C CA . ARG A 1 91 ? -6.179 12.993 -10.407 1.00 89.12 91 ARG A CA 1
ATOM 695 C C . ARG A 1 91 ? -5.804 13.135 -8.931 1.00 89.12 91 ARG A C 1
ATOM 697 O O . ARG A 1 91 ? -6.644 13.466 -8.102 1.00 89.12 91 ARG A O 1
ATOM 704 N N . LEU A 1 92 ? -4.541 12.870 -8.590 1.00 86.44 92 LEU A N 1
ATOM 705 C CA . LEU A 1 92 ? -4.026 13.007 -7.223 1.00 86.44 92 LEU A CA 1
ATOM 706 C C . LEU A 1 92 ? -4.149 14.440 -6.693 1.00 86.44 92 LEU A C 1
ATOM 708 O O . LEU A 1 92 ? -4.478 14.633 -5.529 1.00 86.44 92 LEU A O 1
ATOM 712 N N . SER A 1 93 ? -3.947 15.441 -7.553 1.00 88.56 93 SER A N 1
ATOM 713 C CA . SER A 1 93 ? -4.064 16.861 -7.194 1.00 88.56 93 SER A CA 1
ATOM 714 C C . SER A 1 93 ? -5.481 17.290 -6.802 1.00 88.56 93 SER A C 1
ATOM 716 O O . SER A 1 93 ? -5.651 18.339 -6.189 1.00 88.56 93 SER A O 1
ATOM 718 N N . GLU A 1 94 ? -6.499 16.497 -7.143 1.00 91.75 94 GLU A N 1
ATOM 719 C CA . GLU A 1 94 ? -7.897 16.768 -6.796 1.00 91.75 94 GLU A CA 1
ATOM 720 C C . GLU A 1 94 ? -8.273 16.224 -5.410 1.00 91.75 94 GLU A C 1
ATOM 722 O O . GLU A 1 94 ? -9.345 16.534 -4.888 1.00 91.75 94 GLU A O 1
ATOM 727 N N . ILE A 1 95 ? -7.408 15.409 -4.799 1.00 91.88 95 ILE A N 1
ATOM 728 C CA . ILE A 1 95 ? -7.688 14.778 -3.514 1.00 91.88 95 ILE A CA 1
ATOM 729 C C . ILE A 1 95 ? -7.503 15.798 -2.384 1.00 91.88 95 ILE A C 1
ATOM 731 O O . ILE A 1 95 ? -6.416 16.355 -2.216 1.00 91.88 95 ILE A O 1
ATOM 735 N N . PRO A 1 96 ? -8.531 16.036 -1.549 1.00 92.06 96 PRO A N 1
ATOM 736 C CA . PRO A 1 96 ? -8.431 16.936 -0.412 1.00 92.06 96 PRO A CA 1
ATOM 737 C C . PRO A 1 96 ? -7.712 16.238 0.750 1.00 92.06 96 PRO A C 1
ATOM 739 O O . PRO A 1 96 ? -8.336 15.894 1.756 1.00 92.06 96 PRO A O 1
ATOM 742 N N . PHE A 1 97 ? -6.401 16.016 0.622 1.00 90.69 97 PHE A N 1
ATOM 743 C CA . PHE A 1 97 ? -5.589 15.323 1.631 1.00 90.69 97 PHE A CA 1
ATOM 744 C C . PHE A 1 97 ? -5.704 15.960 3.022 1.00 90.69 97 PHE A C 1
ATOM 746 O O . PHE A 1 97 ? -5.787 15.256 4.022 1.00 90.69 97 PHE A O 1
ATOM 753 N N . ASN A 1 98 ? -5.875 17.282 3.100 1.00 90.25 98 ASN A N 1
ATOM 754 C CA . ASN A 1 98 ? -6.130 18.003 4.352 1.00 90.25 98 ASN A CA 1
ATOM 755 C C . ASN A 1 98 ? -7.433 17.596 5.080 1.00 90.25 98 ASN A C 1
ATOM 757 O O . ASN A 1 98 ? -7.600 17.882 6.270 1.00 90.25 98 ASN A O 1
ATOM 761 N N . LYS A 1 99 ? -8.378 16.959 4.378 1.00 91.44 99 LYS A N 1
ATOM 762 C CA . LYS A 1 99 ? -9.630 16.418 4.931 1.00 91.44 99 LYS A CA 1
ATOM 763 C C . LYS A 1 99 ? -9.559 14.914 5.204 1.00 91.44 99 LYS A C 1
ATOM 765 O O . LYS A 1 99 ? -10.487 14.379 5.816 1.00 91.44 99 LYS A O 1
ATOM 770 N N . ILE A 1 100 ? -8.487 14.239 4.793 1.00 91.44 100 ILE A N 1
ATOM 771 C CA . ILE A 1 100 ? -8.218 12.850 5.162 1.00 91.44 100 ILE A CA 1
ATOM 772 C C . ILE A 1 100 ? -7.670 12.863 6.588 1.00 91.44 100 ILE A C 1
ATOM 774 O O . ILE A 1 100 ? -6.654 13.480 6.891 1.00 91.44 100 ILE A O 1
ATOM 778 N N . ARG A 1 101 ? -8.423 12.266 7.515 1.00 91.62 101 ARG A N 1
ATOM 779 C CA . ARG A 1 101 ? -8.104 12.302 8.946 1.00 91.62 101 ARG A CA 1
ATOM 780 C C . ARG A 1 101 ? -7.360 11.030 9.336 1.00 91.62 101 ARG A C 1
ATOM 782 O O . ARG A 1 101 ? -7.962 10.092 9.859 1.00 91.62 101 ARG A O 1
ATOM 789 N N . SER A 1 102 ? -6.056 11.033 9.107 1.00 90.81 102 SER A N 1
ATOM 790 C CA . SER A 1 102 ? -5.117 9.963 9.440 1.00 90.81 102 SER A CA 1
ATOM 791 C C . SER A 1 102 ? -4.075 10.436 10.461 1.00 90.81 102 SER A C 1
ATOM 793 O O . SER A 1 102 ? -3.912 11.630 10.717 1.00 90.81 102 SER A O 1
ATOM 795 N N . THR A 1 103 ? -3.414 9.483 11.117 1.00 86.94 103 THR A N 1
ATOM 796 C CA . THR A 1 103 ? -2.224 9.733 11.961 1.00 86.94 103 THR A CA 1
ATOM 797 C C . THR A 1 103 ? -1.077 8.767 11.691 1.00 86.94 103 THR A C 1
ATOM 799 O O . THR A 1 103 ? -0.011 8.913 12.277 1.00 86.94 103 THR A O 1
ATOM 802 N N . GLY A 1 104 ? -1.296 7.773 10.831 1.00 92.19 104 GLY A N 1
ATOM 803 C CA . GLY A 1 104 ? -0.336 6.726 10.494 1.00 92.19 104 GLY A CA 1
ATOM 804 C C . GLY A 1 104 ? -0.024 6.707 9.005 1.00 92.19 104 GLY A C 1
ATOM 805 O O . GLY A 1 104 ? 0.009 5.627 8.423 1.00 92.19 104 GLY A O 1
ATOM 806 N N . ASP A 1 105 ? 0.126 7.876 8.374 1.00 96.06 105 ASP A N 1
ATOM 807 C CA . ASP A 1 105 ? 0.436 7.939 6.945 1.00 96.06 105 ASP A CA 1
ATOM 808 C C . ASP A 1 105 ? 1.795 7.291 6.667 1.00 96.06 105 ASP A C 1
ATOM 810 O O . ASP A 1 105 ? 2.797 7.558 7.343 1.00 96.06 105 ASP A O 1
ATOM 814 N N . ARG A 1 106 ? 1.808 6.409 5.672 1.00 97.88 106 ARG A N 1
ATOM 815 C CA . ARG A 1 106 ? 2.989 5.715 5.172 1.00 97.88 106 ARG A CA 1
ATOM 816 C C . ARG A 1 106 ? 3.004 5.764 3.657 1.00 97.88 106 ARG A C 1
ATOM 818 O O . ARG A 1 106 ? 1.964 5.628 3.010 1.00 97.88 106 ARG A O 1
ATOM 825 N N . THR A 1 107 ? 4.196 5.892 3.096 1.00 96.75 107 THR A N 1
ATOM 826 C CA . THR A 1 107 ? 4.411 5.584 1.685 1.00 96.75 107 THR A CA 1
ATOM 827 C C . THR A 1 107 ? 4.519 4.076 1.493 1.00 96.75 107 THR A C 1
ATOM 829 O O . THR A 1 107 ? 4.687 3.296 2.435 1.00 96.75 107 THR A O 1
ATOM 832 N N . LEU A 1 108 ? 4.408 3.648 0.244 1.00 95.06 108 LEU A N 1
ATOM 833 C CA . LEU A 1 108 ? 4.638 2.266 -0.133 1.00 95.06 108 LEU A CA 1
ATOM 834 C C . LEU A 1 108 ? 6.082 2.124 -0.629 1.00 95.06 108 LEU A C 1
ATOM 836 O O . LEU A 1 108 ? 6.487 2.925 -1.479 1.00 95.06 108 LEU A O 1
ATOM 840 N N . PRO A 1 109 ? 6.861 1.145 -0.136 1.00 96.62 109 PRO A N 1
ATOM 841 C CA . PRO A 1 109 ? 8.182 0.904 -0.687 1.00 96.62 109 PRO A CA 1
ATOM 842 C C . PRO A 1 109 ? 8.099 0.376 -2.126 1.00 96.62 109 PRO A C 1
ATOM 844 O O . PRO A 1 109 ? 7.035 -0.018 -2.613 1.00 96.62 109 PRO A O 1
ATOM 847 N N . TYR A 1 110 ? 9.238 0.379 -2.815 1.00 97.75 110 TYR A N 1
ATOM 848 C CA . TYR A 1 110 ? 9.365 -0.102 -4.185 1.00 97.75 110 TYR A CA 1
ATOM 849 C C . TYR A 1 110 ? 8.837 -1.531 -4.321 1.00 97.75 110 TYR A C 1
ATOM 851 O O . TYR A 1 110 ? 9.353 -2.477 -3.733 1.00 97.75 110 TYR A O 1
ATOM 859 N N . LEU A 1 111 ? 7.814 -1.676 -5.154 1.00 98.38 111 LEU A N 1
ATOM 860 C CA . LEU A 1 111 ? 7.226 -2.944 -5.554 1.00 98.38 111 LEU A CA 1
ATOM 861 C C . LEU A 1 111 ? 6.821 -2.854 -7.026 1.00 98.38 111 LEU A C 1
ATOM 863 O O . LEU A 1 111 ? 6.635 -1.766 -7.590 1.00 98.38 111 LEU A O 1
ATOM 867 N N . ILE A 1 112 ? 6.677 -4.018 -7.644 1.00 98.31 112 ILE A N 1
ATOM 868 C CA . ILE A 1 112 ? 6.387 -4.184 -9.062 1.00 98.31 112 ILE A CA 1
ATOM 869 C C . ILE A 1 112 ? 4.933 -4.621 -9.223 1.00 98.31 112 ILE A C 1
ATOM 871 O O . ILE A 1 112 ? 4.472 -5.567 -8.583 1.00 98.31 112 ILE A O 1
ATOM 875 N N . ALA A 1 113 ? 4.209 -3.932 -10.098 1.00 98.12 113 ALA A N 1
ATOM 876 C CA . ALA A 1 113 ? 2.825 -4.253 -10.407 1.00 98.12 113 ALA A CA 1
ATOM 877 C C . ALA A 1 113 ? 2.688 -5.587 -11.154 1.00 98.12 113 ALA A C 1
ATOM 879 O O . ALA A 1 113 ? 3.358 -5.817 -12.161 1.00 98.12 113 ALA A O 1
ATOM 880 N N . ALA A 1 114 ? 1.755 -6.421 -10.703 1.00 98.31 114 ALA A N 1
ATOM 881 C CA . ALA A 1 114 ? 1.256 -7.599 -11.407 1.00 98.31 114 ALA A CA 1
ATOM 882 C C . ALA A 1 114 ? -0.100 -7.353 -12.081 1.00 98.31 114 ALA A C 1
ATOM 884 O O . ALA A 1 114 ? -0.541 -8.163 -12.897 1.00 98.31 114 ALA A O 1
ATOM 885 N N . ASN A 1 115 ? -0.777 -6.248 -11.755 1.00 96.31 115 ASN A N 1
ATOM 886 C CA . ASN A 1 115 ? -2.063 -5.932 -12.361 1.00 96.31 115 ASN A CA 1
ATOM 887 C C . ASN A 1 115 ? -1.971 -5.811 -13.903 1.00 96.31 115 ASN A C 1
ATOM 889 O O . ASN A 1 115 ? -0.981 -5.291 -14.424 1.00 96.31 115 ASN A O 1
ATOM 893 N N . PRO A 1 116 ? -3.021 -6.196 -14.657 1.00 95.38 116 PRO A N 1
ATOM 894 C CA . PRO A 1 116 ? -2.980 -6.239 -16.124 1.00 95.38 116 PRO A CA 1
ATOM 895 C C . PRO A 1 116 ? -2.727 -4.894 -16.816 1.00 95.38 116 PRO A C 1
ATOM 897 O O . PRO A 1 116 ? -2.329 -4.868 -17.975 1.00 95.38 116 PRO A O 1
ATOM 900 N N . ILE A 1 117 ? -2.987 -3.772 -16.139 1.00 92.81 117 ILE A N 1
ATOM 901 C CA . ILE A 1 117 ? -2.850 -2.431 -16.725 1.00 92.81 117 ILE A CA 1
ATOM 902 C C . ILE A 1 117 ? -1.399 -1.944 -16.661 1.00 92.81 117 ILE A C 1
ATOM 904 O O . ILE A 1 117 ? -0.924 -1.251 -17.563 1.00 92.81 117 ILE A O 1
ATOM 908 N N . ASN A 1 118 ? -0.689 -2.292 -15.590 1.00 95.19 118 ASN A N 1
ATOM 909 C CA . ASN A 1 118 ? 0.645 -1.784 -15.298 1.00 95.19 118 ASN A CA 1
ATOM 910 C C . ASN A 1 118 ? 1.672 -2.891 -15.059 1.00 95.19 118 ASN A C 1
ATOM 912 O O . ASN A 1 118 ? 2.683 -2.625 -14.420 1.00 95.19 118 ASN A O 1
ATOM 916 N N . TYR A 1 119 ? 1.437 -4.100 -15.570 1.00 97.44 119 TYR A N 1
ATOM 917 C CA . TYR A 1 119 ? 2.320 -5.244 -15.362 1.00 97.44 119 TYR A CA 1
ATOM 918 C C . TYR A 1 119 ? 3.799 -4.890 -15.585 1.00 97.44 119 TYR A C 1
ATOM 920 O O . TYR A 1 119 ? 4.163 -4.283 -16.595 1.00 97.44 119 TYR A O 1
ATOM 928 N N . GLY A 1 120 ? 4.643 -5.243 -14.615 1.00 96.81 120 GLY A N 1
ATOM 929 C CA . GLY A 1 120 ? 6.082 -4.988 -14.634 1.00 96.81 120 GLY A CA 1
ATOM 930 C C . GLY A 1 120 ? 6.490 -3.542 -14.334 1.00 96.81 120 GLY A C 1
ATOM 931 O O . GLY A 1 120 ? 7.681 -3.266 -14.211 1.00 96.81 120 GLY A O 1
ATOM 932 N N . LYS A 1 121 ? 5.546 -2.600 -14.197 1.00 96.56 121 LYS A N 1
ATOM 933 C CA . LYS A 1 121 ? 5.874 -1.199 -13.907 1.00 96.56 121 LYS A CA 1
ATOM 934 C C . LYS A 1 121 ? 6.096 -0.992 -12.403 1.00 96.56 121 LYS A C 1
ATOM 936 O O . LYS A 1 121 ? 5.250 -1.399 -11.599 1.00 96.56 121 LYS A O 1
ATOM 941 N N . PRO A 1 122 ? 7.182 -0.309 -12.009 1.00 95.06 122 PRO A N 1
ATOM 942 C CA . PRO A 1 122 ? 7.445 -0.003 -10.610 1.00 95.06 122 PRO A CA 1
ATOM 943 C C . PRO A 1 122 ? 6.465 1.049 -10.081 1.00 95.06 122 PRO A C 1
ATOM 945 O O . PRO A 1 122 ? 6.035 1.930 -10.829 1.00 95.06 122 PRO A O 1
ATOM 948 N N . PHE A 1 123 ? 6.112 0.961 -8.797 1.00 93.81 123 PHE A N 1
ATOM 949 C CA . PHE A 1 123 ? 5.232 1.906 -8.083 1.00 93.81 123 PHE A CA 1
ATOM 950 C C . PHE A 1 123 ? 3.803 2.053 -8.639 1.00 93.81 123 PHE A C 1
ATOM 952 O O . PHE A 1 123 ? 3.013 2.833 -8.115 1.00 93.81 123 PHE A O 1
ATOM 959 N N . LYS A 1 124 ? 3.424 1.310 -9.684 1.00 94.62 124 LYS A N 1
ATOM 960 C CA . LYS A 1 124 ? 2.095 1.383 -10.318 1.00 94.62 124 LYS A CA 1
ATOM 961 C C . LYS A 1 124 ? 1.143 0.306 -9.800 1.00 94.62 124 LYS A C 1
ATOM 963 O O . LYS A 1 124 ? 0.398 -0.307 -10.570 1.00 94.62 124 LYS A O 1
ATOM 968 N N . LEU A 1 125 ? 1.193 0.088 -8.489 1.00 95.75 125 LEU A N 1
ATOM 969 C CA . LEU A 1 125 ? 0.333 -0.858 -7.795 1.00 95.75 125 LEU A CA 1
ATOM 970 C C . LEU A 1 125 ? -1.120 -0.372 -7.793 1.00 95.75 125 LEU A C 1
ATOM 972 O O . LEU A 1 125 ? -1.408 0.825 -7.749 1.00 95.75 125 LEU A O 1
ATOM 976 N N . THR A 1 126 ? -2.038 -1.326 -7.847 1.00 96.06 126 THR A N 1
ATOM 977 C CA . THR A 1 126 ? -3.441 -1.131 -7.475 1.00 96.06 126 THR A CA 1
ATOM 978 C C . THR A 1 126 ? -3.579 -1.058 -5.956 1.00 96.06 126 THR A C 1
ATOM 980 O O . THR A 1 126 ? -2.692 -1.494 -5.222 1.00 96.06 126 THR A O 1
ATOM 983 N N . CYS A 1 127 ? -4.717 -0.574 -5.457 1.00 95.69 127 CYS A N 1
ATOM 984 C CA . CYS A 1 127 ? -4.957 -0.508 -4.016 1.00 95.69 127 CYS A CA 1
ATOM 985 C C . CYS A 1 127 ? -4.904 -1.879 -3.330 1.00 95.69 127 CYS A C 1
ATOM 987 O O . CYS A 1 127 ? -4.398 -1.974 -2.215 1.00 95.69 127 CYS A O 1
ATOM 989 N N . VAL A 1 128 ? -5.356 -2.955 -3.990 1.00 97.94 128 VAL A N 1
ATOM 990 C CA . VAL A 1 128 ? -5.238 -4.304 -3.407 1.00 97.94 128 VAL A CA 1
ATOM 991 C C . VAL A 1 128 ? -3.786 -4.778 -3.335 1.00 97.94 128 VAL A C 1
ATOM 993 O O . VAL A 1 128 ? -3.400 -5.354 -2.326 1.00 97.94 128 VAL A O 1
ATOM 996 N N . GLU A 1 129 ? -2.969 -4.508 -4.357 1.00 98.56 129 GLU A N 1
ATOM 997 C CA . GLU A 1 129 ? -1.535 -4.835 -4.337 1.00 98.56 129 GLU A CA 1
ATOM 998 C C . GLU A 1 129 ? -0.796 -4.021 -3.274 1.00 98.56 129 GLU A C 1
ATOM 1000 O O . GLU A 1 129 ? 0.058 -4.560 -2.578 1.00 98.56 129 GLU A O 1
ATOM 1005 N N . ALA A 1 130 ? -1.152 -2.742 -3.113 1.00 98.12 130 ALA A N 1
ATOM 1006 C CA . ALA A 1 130 ? -0.583 -1.883 -2.085 1.00 98.12 130 ALA A CA 1
ATOM 1007 C C . ALA A 1 130 ? -0.883 -2.422 -0.679 1.00 98.12 130 ALA A C 1
ATOM 1009 O O . ALA A 1 130 ? 0.041 -2.632 0.102 1.00 98.12 130 ALA A O 1
ATOM 1010 N N . ILE A 1 131 ? -2.150 -2.740 -0.386 1.00 98.56 131 ILE A N 1
ATOM 1011 C CA . ILE A 1 131 ? -2.544 -3.337 0.898 1.00 98.56 131 ILE A CA 1
ATOM 1012 C C . ILE A 1 131 ? -1.852 -4.687 1.103 1.00 98.56 131 ILE A C 1
ATOM 1014 O O . ILE A 1 131 ? -1.249 -4.909 2.149 1.00 98.56 131 ILE A O 1
ATOM 1018 N N . ALA A 1 132 ? -1.913 -5.587 0.119 1.00 98.69 132 ALA A N 1
ATOM 1019 C CA . ALA A 1 132 ? -1.353 -6.930 0.244 1.00 98.69 132 ALA A CA 1
ATOM 1020 C C . ALA A 1 132 ? 0.171 -6.910 0.428 1.00 98.69 132 ALA A C 1
ATOM 1022 O O . ALA A 1 132 ? 0.692 -7.636 1.275 1.00 98.69 132 ALA A O 1
ATOM 1023 N N . GLY A 1 133 ? 0.878 -6.052 -0.312 1.00 98.69 133 GLY A N 1
ATOM 1024 C CA . GLY A 1 133 ? 2.313 -5.835 -0.156 1.00 98.69 133 GLY A CA 1
ATOM 1025 C C . GLY A 1 133 ? 2.661 -5.317 1.237 1.00 98.69 133 GLY A C 1
ATOM 1026 O O . GLY A 1 133 ? 3.511 -5.898 1.906 1.00 98.69 133 GLY A O 1
ATOM 1027 N N . SER A 1 134 ? 1.956 -4.289 1.717 1.00 98.69 134 SER A N 1
ATOM 1028 C CA . SER A 1 134 ? 2.141 -3.757 3.072 1.00 98.69 134 SER A CA 1
ATOM 1029 C C . SER A 1 134 ? 1.882 -4.804 4.153 1.00 98.69 134 SER A C 1
ATOM 1031 O O . SER A 1 134 ? 2.698 -4.952 5.059 1.00 98.69 134 SER A O 1
ATOM 1033 N N . LEU A 1 135 ? 0.796 -5.574 4.039 1.00 98.69 135 LEU A N 1
ATOM 1034 C CA . LEU A 1 135 ? 0.485 -6.662 4.966 1.00 98.69 135 LEU A CA 1
ATOM 1035 C C . LEU A 1 135 ? 1.584 -7.725 4.969 1.00 98.69 135 LEU A C 1
ATOM 1037 O O . LEU A 1 135 ? 2.009 -8.157 6.036 1.00 98.69 135 LEU A O 1
ATOM 1041 N N . ALA A 1 136 ? 2.093 -8.119 3.803 1.00 98.69 136 ALA A N 1
ATOM 1042 C CA . ALA A 1 136 ? 3.183 -9.083 3.720 1.00 98.69 136 ALA A CA 1
ATOM 1043 C C . ALA A 1 136 ? 4.477 -8.557 4.364 1.00 98.69 136 ALA A C 1
ATOM 1045 O O . ALA A 1 136 ? 5.127 -9.303 5.097 1.00 98.69 136 ALA A O 1
ATOM 1046 N N . ILE A 1 137 ? 4.812 -7.277 4.159 1.00 98.81 137 ILE A N 1
ATOM 1047 C CA . ILE A 1 137 ? 5.986 -6.621 4.761 1.00 98.81 137 ILE A CA 1
ATOM 1048 C C . ILE A 1 137 ? 5.914 -6.638 6.290 1.00 98.81 137 ILE A C 1
ATOM 1050 O O . ILE A 1 137 ? 6.907 -6.935 6.944 1.00 98.81 137 ILE A O 1
ATOM 1054 N N . VAL A 1 138 ? 4.741 -6.401 6.878 1.00 98.50 138 VAL A N 1
ATOM 1055 C CA . VAL A 1 138 ? 4.576 -6.437 8.345 1.00 98.50 138 VAL A CA 1
ATOM 1056 C C . VAL A 1 138 ? 4.318 -7.846 8.898 1.00 98.50 138 VAL A C 1
ATOM 1058 O O . VAL A 1 138 ? 4.089 -8.028 10.094 1.00 98.50 138 VAL A O 1
ATOM 1061 N N . GLY A 1 139 ? 4.348 -8.869 8.038 1.00 97.69 139 GLY A N 1
ATOM 1062 C CA . GLY A 1 139 ? 4.210 -10.279 8.403 1.00 97.69 139 GLY A CA 1
ATOM 1063 C C . GLY A 1 139 ? 2.768 -10.789 8.544 1.00 97.69 139 GLY A C 1
ATOM 1064 O O . GLY A 1 139 ? 2.551 -11.791 9.223 1.00 97.69 139 GLY A O 1
ATOM 1065 N N . PHE A 1 140 ? 1.791 -10.128 7.925 1.00 98.12 140 PHE A N 1
ATOM 1066 C CA . PHE A 1 140 ? 0.409 -10.592 7.726 1.00 98.12 140 PHE A CA 1
ATOM 1067 C C . PHE A 1 140 ? 0.196 -11.132 6.302 1.00 98.12 140 PHE A C 1
ATOM 1069 O O . PHE A 1 140 ? -0.798 -10.831 5.641 1.00 98.12 140 PHE A O 1
ATOM 1076 N N . GLN A 1 141 ? 1.141 -11.934 5.804 1.00 97.62 141 GLN A N 1
ATOM 1077 C CA . GLN A 1 141 ? 1.133 -12.412 4.417 1.00 97.62 141 GLN A CA 1
ATOM 1078 C C . GLN A 1 141 ? -0.152 -13.171 4.045 1.00 97.62 141 GLN A C 1
ATOM 1080 O O . GLN A 1 141 ? -0.718 -12.902 2.990 1.00 97.62 141 GLN A O 1
ATOM 1085 N N . ALA A 1 142 ? -0.661 -14.032 4.932 1.00 97.44 142 ALA A N 1
ATOM 1086 C CA . ALA A 1 142 ? -1.895 -14.784 4.693 1.00 97.44 142 ALA A CA 1
ATOM 1087 C C . ALA A 1 142 ? -3.111 -13.874 4.424 1.00 97.44 142 ALA A C 1
ATOM 1089 O O . ALA A 1 142 ? -3.977 -14.204 3.615 1.00 97.44 142 ALA A O 1
ATOM 1090 N N . GLU A 1 143 ? -3.167 -12.698 5.057 1.00 98.00 143 GLU A N 1
ATOM 1091 C CA . GLU A 1 143 ? -4.240 -11.728 4.824 1.00 98.00 143 GLU A CA 1
ATOM 1092 C C . GLU A 1 143 ? -4.084 -11.045 3.458 1.00 98.00 143 GLU A C 1
ATOM 1094 O O . GLU A 1 143 ? -5.059 -10.891 2.722 1.00 98.00 143 GLU A O 1
ATOM 1099 N N . GLY A 1 144 ? -2.851 -10.713 3.061 1.00 98.19 144 GLY A N 1
ATOM 1100 C CA . GLY A 1 144 ? -2.561 -10.242 1.705 1.00 98.19 144 GLY A CA 1
ATOM 1101 C C . GLY A 1 144 ? -2.945 -11.271 0.636 1.00 98.19 144 GLY A C 1
ATOM 1102 O O . GLY A 1 144 ? -3.563 -10.922 -0.372 1.00 98.19 144 GLY A O 1
ATOM 1103 N N . GLU A 1 145 ? -2.628 -12.548 0.866 1.00 98.31 145 GLU A N 1
ATOM 1104 C CA . GLU A 1 145 ? -2.981 -13.663 -0.023 1.00 98.31 145 GLU A CA 1
ATOM 1105 C C . GLU A 1 145 ? -4.502 -13.816 -0.135 1.00 98.31 145 GLU A C 1
ATOM 1107 O O . GLU A 1 145 ? -5.034 -13.918 -1.242 1.00 98.31 145 GLU A O 1
ATOM 1112 N N . ARG A 1 146 ? -5.229 -13.712 0.987 1.00 97.88 146 ARG A N 1
ATOM 1113 C CA . ARG A 1 146 ? -6.701 -13.736 1.027 1.00 97.88 146 ARG A CA 1
ATOM 1114 C C . ARG A 1 146 ? -7.331 -12.652 0.147 1.00 97.88 146 ARG A C 1
ATOM 1116 O O . ARG A 1 146 ? -8.356 -12.906 -0.495 1.00 97.88 146 ARG A O 1
ATOM 1123 N N . LEU A 1 147 ? -6.743 -11.453 0.115 1.00 98.38 147 LEU A N 1
ATOM 1124 C CA . LEU A 1 147 ? -7.201 -10.339 -0.723 1.00 98.38 147 LEU A CA 1
ATOM 1125 C C . LEU A 1 147 ? -6.902 -10.581 -2.204 1.00 98.38 147 LEU A C 1
ATOM 1127 O O . LEU A 1 147 ? -7.802 -10.474 -3.043 1.00 98.38 147 LEU A O 1
ATOM 1131 N N . LEU A 1 148 ? -5.655 -10.927 -2.530 1.00 98.50 148 LEU A N 1
ATOM 1132 C CA . LEU A 1 148 ? -5.216 -11.113 -3.914 1.00 98.50 148 LEU A CA 1
ATOM 1133 C C . LEU A 1 148 ? -5.831 -12.349 -4.577 1.00 98.50 148 LEU A C 1
ATOM 1135 O O . LEU A 1 148 ? -6.079 -12.309 -5.780 1.00 98.50 148 LEU A O 1
ATOM 1139 N N . ALA A 1 149 ? -6.223 -13.371 -3.810 1.00 98.19 149 ALA A N 1
ATOM 1140 C CA . ALA A 1 149 ? -6.958 -14.538 -4.308 1.00 98.19 149 ALA A CA 1
ATOM 1141 C C . ALA A 1 149 ? -8.298 -14.184 -4.986 1.00 98.19 149 ALA A C 1
ATOM 1143 O O . ALA A 1 149 ? -8.888 -14.998 -5.697 1.00 98.19 149 ALA A O 1
ATOM 1144 N N . LYS A 1 150 ? -8.814 -12.961 -4.797 1.00 98.06 150 LYS A N 1
ATOM 1145 C CA . LYS A 1 150 ? -10.008 -12.468 -5.504 1.00 98.06 150 LYS A CA 1
ATOM 1146 C C . LYS A 1 150 ? -9.708 -11.968 -6.915 1.00 98.06 150 LYS A C 1
ATOM 1148 O O . LYS A 1 150 ? -10.629 -11.529 -7.609 1.00 98.06 150 LYS A O 1
ATOM 1153 N N . PHE A 1 151 ? -8.460 -12.009 -7.365 1.00 97.75 151 PHE A N 1
ATOM 1154 C CA . PHE A 1 151 ? -8.008 -11.484 -8.646 1.00 97.75 151 PHE A CA 1
ATOM 1155 C C . PHE A 1 151 ? -7.224 -12.573 -9.382 1.00 97.75 151 PHE A C 1
ATOM 1157 O O . PHE A 1 151 ? -6.257 -13.095 -8.851 1.00 97.75 151 PHE A O 1
ATOM 1164 N N . GLY A 1 152 ? -7.614 -12.907 -10.618 1.00 97.56 152 GLY A N 1
ATOM 1165 C CA . GLY A 1 152 ? -6.985 -14.010 -11.369 1.00 97.56 152 GLY A CA 1
ATOM 1166 C C . GLY A 1 152 ? -5.499 -13.803 -11.700 1.00 97.56 152 GLY A C 1
ATOM 1167 O O . GLY A 1 152 ? -4.822 -14.744 -12.081 1.00 97.56 152 GLY A O 1
ATOM 1168 N N . TRP A 1 153 ? -4.992 -12.579 -11.547 1.00 97.12 153 TRP A N 1
ATOM 1169 C CA . TRP A 1 153 ? -3.578 -12.218 -11.690 1.00 97.12 153 TRP A CA 1
ATOM 1170 C C . TRP A 1 153 ? -2.844 -12.112 -10.340 1.00 97.12 153 TRP A C 1
ATOM 1172 O O . TRP A 1 153 ? -1.655 -11.802 -10.318 1.00 97.12 153 TRP A O 1
ATOM 1182 N N . GLY A 1 154 ? -3.538 -12.338 -9.218 1.00 97.50 154 GLY A N 1
ATOM 1183 C CA . GLY A 1 154 ? -3.041 -12.086 -7.865 1.00 97.50 154 GLY A CA 1
ATOM 1184 C C . GLY A 1 154 ? -1.762 -12.850 -7.529 1.00 97.50 154 GLY A C 1
ATOM 1185 O O . GLY A 1 154 ? -0.840 -12.262 -6.974 1.00 97.50 154 GLY A O 1
ATOM 1186 N N . ASP A 1 155 ? -1.646 -14.110 -7.952 1.00 97.12 155 ASP A N 1
ATOM 1187 C CA . ASP A 1 155 ? -0.445 -14.926 -7.711 1.00 97.12 155 ASP A CA 1
ATOM 1188 C C . ASP A 1 155 ? 0.808 -14.357 -8.394 1.00 97.12 155 ASP A C 1
ATOM 1190 O O . ASP A 1 155 ? 1.924 -14.476 -7.880 1.00 97.12 155 ASP A O 1
ATOM 1194 N N . GLY A 1 156 ? 0.627 -13.657 -9.520 1.00 98.12 156 GLY A N 1
ATOM 1195 C CA . GLY A 1 156 ? 1.708 -12.963 -10.215 1.00 98.12 156 GLY A CA 1
ATOM 1196 C C 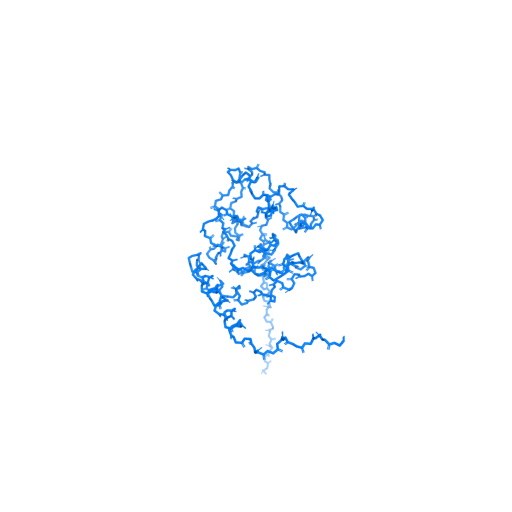. GLY A 1 156 ? 2.362 -11.877 -9.357 1.00 98.12 156 GLY A C 1
ATOM 1197 O O . GLY A 1 156 ? 3.561 -11.640 -9.483 1.00 98.12 156 GLY A O 1
ATOM 1198 N N . PHE A 1 157 ? 1.616 -11.258 -8.435 1.00 98.69 157 PHE A N 1
ATOM 1199 C CA . PHE A 1 157 ? 2.165 -10.260 -7.514 1.00 98.69 157 PHE A CA 1
ATOM 1200 C C . PHE A 1 157 ? 3.222 -10.866 -6.596 1.00 98.69 157 PHE A C 1
ATOM 1202 O O . PHE A 1 157 ? 4.299 -10.289 -6.429 1.00 98.69 157 PHE A O 1
ATOM 1209 N N . TRP A 1 158 ? 2.953 -12.051 -6.050 1.00 98.31 158 TRP A N 1
ATOM 1210 C CA . TRP A 1 158 ? 3.897 -12.748 -5.182 1.00 98.31 158 TRP A CA 1
ATOM 1211 C C . TRP A 1 158 ? 5.122 -13.220 -5.951 1.00 98.31 158 TRP A C 1
ATOM 1213 O O . TRP A 1 158 ? 6.241 -13.045 -5.472 1.00 98.31 158 TRP A O 1
ATOM 1223 N N . ALA A 1 159 ? 4.927 -13.745 -7.163 1.00 97.62 159 ALA A N 1
ATOM 1224 C CA . ALA A 1 159 ? 6.029 -14.165 -8.021 1.00 97.62 159 ALA A CA 1
ATOM 1225 C C . ALA A 1 159 ? 6.998 -13.008 -8.322 1.00 97.62 159 ALA A C 1
ATOM 1227 O O . ALA A 1 159 ? 8.211 -13.185 -8.218 1.00 97.62 159 ALA A O 1
ATOM 1228 N N . LEU A 1 160 ? 6.473 -11.816 -8.627 1.00 97.94 160 LEU A N 1
ATOM 1229 C CA . LEU A 1 160 ? 7.287 -10.633 -8.922 1.00 97.94 160 LEU A CA 1
ATOM 1230 C C . LEU A 1 160 ? 7.990 -10.057 -7.687 1.00 97.94 160 LEU A C 1
ATOM 1232 O O . LEU A 1 160 ? 9.113 -9.572 -7.790 1.00 97.94 160 LEU A O 1
ATOM 1236 N N . ASN A 1 161 ? 7.337 -10.087 -6.523 1.00 98.62 161 ASN A N 1
ATOM 1237 C CA . ASN A 1 161 ? 7.769 -9.302 -5.365 1.00 98.62 161 ASN A CA 1
ATOM 1238 C C . ASN A 1 161 ? 8.357 -10.125 -4.213 1.00 98.62 161 ASN A C 1
ATOM 1240 O O . ASN A 1 161 ? 8.793 -9.533 -3.228 1.00 98.62 161 ASN A O 1
ATOM 1244 N N . LYS A 1 162 ? 8.419 -11.462 -4.309 1.00 98.12 162 LYS A N 1
ATOM 1245 C CA . LYS A 1 162 ? 8.903 -12.344 -3.226 1.00 98.12 162 LYS A CA 1
ATOM 1246 C C . LYS A 1 162 ? 10.242 -11.892 -2.633 1.00 98.12 162 LYS A C 1
ATOM 1248 O O . LYS A 1 162 ? 10.369 -11.807 -1.415 1.00 98.12 162 LYS A O 1
ATOM 1253 N N . GLY A 1 163 ? 11.226 -11.594 -3.484 1.00 98.00 163 GLY A N 1
ATOM 1254 C CA . GLY A 1 163 ? 12.553 -11.152 -3.042 1.00 98.00 163 GLY A CA 1
ATOM 1255 C C . GLY A 1 163 ? 12.544 -9.768 -2.385 1.00 98.00 163 GLY A C 1
ATOM 1256 O O . GLY A 1 163 ? 13.224 -9.566 -1.384 1.00 98.00 163 GLY A O 1
ATOM 1257 N N . LEU A 1 164 ? 11.742 -8.835 -2.908 1.00 98.44 164 LEU A N 1
ATOM 1258 C CA . LEU A 1 164 ? 11.597 -7.482 -2.357 1.00 98.44 164 LEU A CA 1
ATOM 1259 C C . LEU A 1 164 ? 10.936 -7.523 -0.977 1.00 98.44 164 LEU A C 1
ATOM 1261 O O . LEU A 1 164 ? 11.457 -6.963 -0.018 1.00 98.44 164 LEU A O 1
ATOM 1265 N N . ILE A 1 165 ? 9.826 -8.254 -0.863 1.00 98.62 165 ILE A N 1
ATOM 1266 C CA . ILE A 1 165 ? 9.088 -8.422 0.392 1.00 98.62 165 ILE A CA 1
ATOM 1267 C C . ILE A 1 165 ? 9.969 -9.087 1.449 1.00 98.62 165 ILE A C 1
ATOM 1269 O O . ILE A 1 165 ? 9.968 -8.635 2.587 1.00 98.62 165 ILE A O 1
ATOM 1273 N N . ALA A 1 166 ? 10.730 -10.128 1.089 1.00 98.50 166 ALA A N 1
ATOM 1274 C CA . ALA A 1 166 ? 11.658 -10.769 2.019 1.00 98.50 166 ALA A CA 1
ATOM 1275 C C . ALA A 1 166 ? 12.682 -9.764 2.570 1.00 98.50 166 ALA A C 1
ATOM 1277 O O . ALA A 1 166 ? 12.792 -9.629 3.782 1.00 98.50 166 ALA A O 1
ATOM 1278 N N . LYS A 1 167 ? 13.327 -8.975 1.696 1.00 98.50 167 LYS A N 1
ATOM 1279 C CA . LYS A 1 167 ? 14.270 -7.927 2.120 1.00 98.50 167 LYS A CA 1
ATOM 1280 C C . LYS A 1 167 ? 13.628 -6.909 3.068 1.00 98.50 167 LYS A C 1
ATOM 1282 O O . LYS A 1 167 ? 14.221 -6.570 4.081 1.00 98.50 167 LYS A O 1
ATOM 1287 N N . TYR A 1 168 ? 12.418 -6.434 2.768 1.00 98.75 168 TYR A N 1
ATOM 1288 C CA . TYR A 1 168 ? 11.737 -5.449 3.618 1.00 98.75 168 TYR A CA 1
ATOM 1289 C C . TYR A 1 168 ? 11.245 -6.015 4.951 1.00 98.75 168 TYR A C 1
ATOM 1291 O O . TYR A 1 168 ? 11.147 -5.272 5.924 1.00 98.75 168 TYR A O 1
ATOM 1299 N N . ARG A 1 169 ? 10.936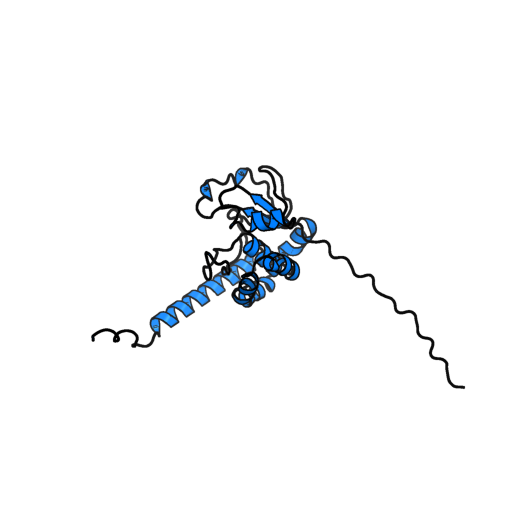 -7.313 5.013 1.00 98.19 169 ARG A N 1
ATOM 1300 C CA . ARG A 1 169 ? 10.563 -7.994 6.262 1.00 98.19 169 ARG A CA 1
ATOM 1301 C C . ARG A 1 169 ? 11.726 -8.113 7.243 1.00 98.19 169 ARG A C 1
ATOM 1303 O O . ARG A 1 169 ? 11.473 -8.184 8.440 1.00 98.19 169 ARG A O 1
ATOM 1310 N N . ASP A 1 170 ? 12.955 -8.141 6.736 1.00 98.25 170 ASP A N 1
ATOM 1311 C CA . ASP A 1 170 ? 14.169 -8.215 7.553 1.00 98.25 170 ASP A CA 1
ATOM 1312 C C . ASP A 1 170 ? 14.581 -6.841 8.117 1.00 98.25 170 ASP A C 1
ATOM 1314 O O . ASP A 1 170 ? 15.453 -6.766 8.981 1.00 98.25 170 ASP A O 1
ATOM 1318 N N . CYS A 1 171 ? 13.947 -5.752 7.665 1.00 98.62 171 CYS A N 1
ATOM 1319 C CA . CYS A 1 171 ? 14.152 -4.410 8.204 1.00 98.62 171 CYS A CA 1
ATOM 1320 C C . CYS A 1 171 ? 13.451 -4.223 9.556 1.00 98.62 171 CYS A C 1
ATOM 1322 O O . CYS A 1 171 ? 12.385 -4.775 9.820 1.00 98.62 171 CYS A O 1
ATOM 1324 N N . LYS A 1 172 ? 13.985 -3.345 10.398 1.00 97.81 172 LYS A N 1
ATOM 1325 C CA . LYS A 1 172 ? 13.364 -2.961 11.668 1.00 97.81 172 LYS A CA 1
ATOM 1326 C C . LYS A 1 172 ? 12.276 -1.901 11.499 1.00 97.81 172 LYS A C 1
ATOM 1328 O O . LYS A 1 172 ? 11.201 -2.010 12.088 1.00 97.81 172 LYS A O 1
ATOM 1333 N N . ASP A 1 173 ? 12.565 -0.853 10.733 1.00 98.50 173 ASP A N 1
ATOM 1334 C CA . ASP A 1 173 ? 11.744 0.355 10.648 1.00 98.50 173 ASP A CA 1
ATOM 1335 C C . ASP A 1 173 ? 11.778 1.001 9.252 1.00 98.50 173 ASP A C 1
ATOM 1337 O O . ASP A 1 173 ? 12.398 0.500 8.311 1.00 98.50 173 ASP A O 1
ATOM 1341 N N . GLY A 1 174 ? 11.068 2.122 9.102 1.00 97.94 174 GLY A N 1
ATOM 1342 C CA . GLY A 1 174 ? 10.955 2.833 7.829 1.00 97.94 174 GLY A CA 1
ATOM 1343 C C . GLY A 1 174 ? 12.277 3.415 7.318 1.00 97.94 174 GLY A C 1
ATOM 1344 O O . GLY A 1 174 ? 12.402 3.638 6.114 1.00 97.94 174 GLY A O 1
ATOM 1345 N N . VAL A 1 175 ? 13.266 3.649 8.190 1.00 98.31 175 VAL A N 1
ATOM 1346 C CA . VAL A 1 175 ? 14.597 4.124 7.783 1.00 98.31 175 VAL A CA 1
ATOM 1347 C C . VAL A 1 175 ? 15.347 2.990 7.098 1.00 98.31 175 VAL A C 1
ATOM 1349 O O . VAL A 1 175 ? 15.855 3.173 5.991 1.00 98.31 175 VAL A O 1
ATOM 1352 N N . GLU A 1 176 ? 15.346 1.804 7.701 1.00 98.62 176 GLU A N 1
ATOM 1353 C CA . GLU A 1 176 ? 15.966 0.620 7.105 1.00 98.62 176 GLU A CA 1
ATOM 1354 C C . GLU A 1 176 ? 15.262 0.186 5.814 1.00 98.62 176 GLU A C 1
ATOM 1356 O O . GLU A 1 176 ? 15.936 -0.107 4.827 1.00 98.62 176 GLU A O 1
ATOM 1361 N N . VAL A 1 177 ? 13.924 0.237 5.759 1.00 98.69 177 VAL A N 1
ATOM 1362 C CA . VAL A 1 177 ? 13.176 -0.044 4.518 1.00 98.69 177 VAL A CA 1
ATOM 1363 C C . VAL A 1 177 ? 13.562 0.934 3.407 1.00 98.69 177 VAL A C 1
ATOM 1365 O O . VAL A 1 177 ? 13.739 0.526 2.256 1.00 98.69 177 VAL A O 1
ATOM 1368 N N . LYS A 1 178 ? 13.729 2.222 3.731 1.00 98.19 178 LYS A N 1
ATOM 1369 C CA . LYS A 1 178 ? 14.168 3.229 2.761 1.00 98.19 178 LYS A CA 1
ATOM 1370 C C . LYS A 1 178 ? 15.593 2.955 2.272 1.00 98.19 178 LYS A C 1
ATOM 1372 O O . LYS A 1 178 ? 15.821 2.984 1.066 1.00 98.19 178 LYS A O 1
ATOM 1377 N N . SER A 1 179 ? 16.513 2.623 3.178 1.00 98.31 179 SER A N 1
ATOM 1378 C CA . SER A 1 179 ? 17.886 2.236 2.829 1.00 98.31 179 SER A CA 1
ATOM 1379 C C . SER A 1 179 ? 17.907 1.013 1.906 1.00 98.31 179 SER A C 1
ATOM 1381 O O . SER A 1 179 ? 18.513 1.049 0.838 1.00 98.31 179 SER A O 1
ATOM 1383 N N . ALA A 1 180 ? 17.172 -0.045 2.261 1.00 98.44 180 ALA A N 1
ATOM 1384 C CA . ALA A 1 180 ? 17.063 -1.251 1.444 1.00 98.44 180 ALA A CA 1
ATOM 1385 C C . ALA A 1 180 ? 16.470 -0.953 0.058 1.00 98.44 180 ALA A C 1
ATOM 1387 O O . ALA A 1 180 ? 16.928 -1.496 -0.947 1.00 98.44 180 ALA A O 1
ATOM 1388 N N . GLN A 1 181 ? 15.465 -0.074 -0.020 1.00 98.06 181 GLN A N 1
ATOM 1389 C CA . GLN A 1 181 ? 14.901 0.379 -1.290 1.00 98.06 181 GLN A CA 1
ATOM 1390 C C . GLN A 1 181 ? 15.941 1.093 -2.162 1.00 98.06 181 GLN A C 1
ATOM 1392 O O . GLN A 1 181 ? 15.996 0.833 -3.362 1.00 98.06 181 GLN A O 1
ATOM 1397 N N . GLU A 1 182 ? 16.740 1.993 -1.593 1.00 97.88 182 GLU A N 1
ATOM 1398 C CA . GLU A 1 182 ? 17.778 2.713 -2.336 1.00 97.88 182 GLU A CA 1
ATOM 1399 C C . GLU A 1 182 ? 18.820 1.751 -2.917 1.00 97.88 182 GLU A C 1
ATOM 1401 O O . GLU A 1 182 ? 19.190 1.881 -4.084 1.00 97.88 182 GLU A O 1
ATOM 1406 N N . ASP A 1 183 ? 19.232 0.741 -2.152 1.00 97.94 183 ASP A N 1
ATOM 1407 C CA . ASP A 1 183 ? 20.181 -0.274 -2.619 1.00 97.94 183 ASP A CA 1
ATOM 1408 C C . ASP A 1 183 ? 19.591 -1.164 -3.720 1.00 97.94 183 ASP A C 1
ATOM 1410 O O . ASP A 1 183 ? 20.259 -1.450 -4.716 1.00 97.94 183 ASP A O 1
ATOM 1414 N N . ILE A 1 184 ? 18.313 -1.542 -3.600 1.00 96.94 184 ILE A N 1
ATOM 1415 C CA . ILE A 1 184 ? 17.582 -2.268 -4.650 1.00 96.94 184 ILE A CA 1
ATOM 1416 C C . ILE A 1 184 ? 17.554 -1.457 -5.950 1.00 96.94 184 ILE A C 1
ATOM 1418 O O . ILE A 1 184 ? 17.831 -1.996 -7.020 1.00 96.94 184 ILE A O 1
ATOM 1422 N N . LEU A 1 185 ? 17.228 -0.165 -5.872 1.00 96.44 185 LEU A N 1
ATOM 1423 C CA . LEU A 1 185 ? 17.138 0.698 -7.050 1.00 96.44 185 LEU A CA 1
ATOM 1424 C C . LEU A 1 185 ? 18.499 0.888 -7.727 1.00 96.44 185 LEU A C 1
ATOM 1426 O O . LEU A 1 185 ? 18.571 0.797 -8.953 1.00 96.44 185 LEU A O 1
ATOM 1430 N N . LYS A 1 186 ? 19.571 1.074 -6.947 1.00 96.88 186 LYS A N 1
ATOM 1431 C CA . LYS A 1 186 ? 20.945 1.133 -7.473 1.00 96.88 186 LYS A CA 1
ATOM 1432 C C . LYS A 1 186 ? 21.320 -0.161 -8.188 1.00 96.88 186 LYS A C 1
ATOM 1434 O O . LYS A 1 186 ? 21.820 -0.107 -9.304 1.00 96.88 186 LYS A O 1
ATOM 1439 N N . GLN A 1 187 ? 21.028 -1.319 -7.589 1.00 95.19 187 GLN A N 1
ATOM 1440 C CA . GLN A 1 187 ? 21.309 -2.616 -8.208 1.00 95.19 187 GLN A CA 1
ATOM 1441 C C . GLN A 1 187 ? 20.571 -2.774 -9.548 1.00 95.19 187 GLN A C 1
ATOM 1443 O O . GLN A 1 187 ? 21.178 -3.166 -10.542 1.00 95.19 187 GLN A O 1
ATOM 1448 N N . ILE A 1 188 ? 19.282 -2.422 -9.600 1.00 93.44 188 ILE A N 1
ATOM 1449 C CA . ILE A 1 188 ? 18.481 -2.477 -10.835 1.00 93.44 188 ILE A CA 1
ATOM 1450 C C . ILE A 1 188 ? 19.070 -1.563 -11.917 1.00 93.44 188 ILE A C 1
ATOM 1452 O O . ILE A 1 188 ? 19.117 -1.942 -13.090 1.00 93.44 188 ILE A O 1
ATOM 1456 N N . GLU A 1 189 ? 19.512 -0.363 -11.541 1.00 93.12 189 GLU A N 1
ATOM 1457 C CA . GLU A 1 189 ? 20.152 0.574 -12.461 1.00 93.12 189 GLU A CA 1
ATOM 1458 C C . GLU A 1 189 ? 21.475 0.017 -12.999 1.00 93.12 189 GLU A C 1
ATOM 1460 O O . GLU A 1 189 ? 21.663 -0.010 -14.218 1.00 93.12 189 GLU A O 1
ATOM 1465 N N . THR A 1 190 ? 22.342 -0.509 -12.129 1.00 93.75 190 THR A N 1
ATOM 1466 C CA . THR A 1 190 ? 23.601 -1.158 -12.523 1.00 93.75 190 THR A CA 1
ATOM 1467 C C . THR A 1 190 ? 23.352 -2.318 -13.486 1.00 93.75 190 THR A C 1
ATOM 1469 O O . THR A 1 190 ? 23.898 -2.319 -14.588 1.00 93.75 190 THR A O 1
ATOM 1472 N N . GLU A 1 191 ? 22.451 -3.244 -13.151 1.00 92.00 191 GLU A N 1
ATOM 1473 C CA . GLU A 1 191 ? 22.108 -4.379 -14.018 1.00 92.00 191 GLU A CA 1
ATOM 1474 C C . GLU A 1 191 ? 21.490 -3.938 -15.357 1.00 92.00 191 GLU A C 1
ATOM 1476 O O . GLU A 1 191 ? 21.643 -4.614 -16.379 1.00 92.00 191 GLU A O 1
ATOM 1481 N N . SER A 1 192 ? 20.743 -2.828 -15.375 1.00 90.44 192 SER A N 1
ATOM 1482 C CA . SER A 1 192 ? 20.195 -2.256 -16.608 1.00 90.44 192 SER A CA 1
ATOM 1483 C C . SER A 1 192 ? 21.289 -1.631 -17.472 1.00 90.44 192 SER A C 1
ATOM 1485 O O . SER A 1 192 ? 21.200 -1.711 -18.699 1.00 90.44 192 SER A O 1
ATOM 1487 N N . ILE A 1 193 ? 22.277 -0.971 -16.868 1.00 89.69 193 ILE A N 1
ATOM 1488 C CA . ILE A 1 193 ? 23.426 -0.408 -17.583 1.00 89.69 193 ILE A CA 1
ATOM 1489 C C . ILE A 1 193 ? 24.244 -1.549 -18.179 1.00 89.69 193 ILE A C 1
ATOM 1491 O O . ILE A 1 193 ? 24.454 -1.551 -19.387 1.00 89.69 193 ILE A O 1
ATOM 1495 N N . GLU A 1 194 ? 24.592 -2.560 -17.383 1.00 89.50 194 GLU A N 1
ATOM 1496 C CA . GLU A 1 194 ? 25.350 -3.731 -17.835 1.00 89.50 194 GLU A CA 1
ATOM 1497 C C . GLU A 1 194 ? 24.659 -4.446 -19.002 1.00 89.50 194 GLU A C 1
ATOM 1499 O O . GLU A 1 194 ? 25.277 -4.718 -20.032 1.00 89.50 194 GLU A O 1
ATOM 1504 N N . ARG A 1 195 ? 23.343 -4.678 -18.913 1.00 88.25 195 ARG A N 1
ATOM 1505 C CA . ARG A 1 195 ? 22.575 -5.270 -20.021 1.00 88.25 195 ARG A CA 1
ATOM 1506 C C . ARG A 1 195 ? 22.618 -4.435 -21.300 1.00 88.25 195 ARG A C 1
ATOM 1508 O O . ARG A 1 195 ? 22.593 -5.006 -22.386 1.00 88.25 195 ARG A O 1
ATOM 1515 N N . ARG A 1 196 ? 22.667 -3.104 -21.195 1.00 86.44 196 ARG A N 1
ATOM 1516 C CA . ARG A 1 196 ? 22.765 -2.202 -22.357 1.00 86.44 196 ARG A CA 1
ATOM 1517 C C . ARG A 1 196 ? 24.183 -2.132 -22.915 1.00 86.44 196 ARG A C 1
ATOM 1519 O O . ARG A 1 196 ? 24.335 -2.039 -24.127 1.00 86.44 196 ARG A O 1
ATOM 1526 N N . THR A 1 197 ? 25.204 -2.176 -22.060 1.00 81.88 197 THR A N 1
ATOM 1527 C CA . THR A 1 197 ? 26.614 -2.100 -22.471 1.00 81.88 197 THR A CA 1
ATOM 1528 C C . THR A 1 197 ? 27.135 -3.419 -23.033 1.00 81.88 197 THR A C 1
ATOM 1530 O O . THR A 1 197 ? 27.989 -3.402 -23.912 1.00 81.88 197 THR A O 1
ATOM 1533 N N . PHE A 1 198 ? 26.615 -4.554 -22.557 1.00 71.69 198 PHE A N 1
ATOM 1534 C CA . PHE A 1 198 ? 27.028 -5.901 -22.967 1.00 71.69 198 PHE A CA 1
ATOM 1535 C C . PHE A 1 198 ? 26.002 -6.616 -23.859 1.00 71.69 198 PHE A C 1
ATOM 1537 O O . PHE A 1 198 ? 26.129 -7.819 -24.091 1.00 71.69 198 PHE A O 1
ATOM 1544 N N . ALA A 1 199 ? 24.996 -5.906 -24.389 1.00 56.69 199 ALA A N 1
ATOM 1545 C CA . ALA A 1 199 ? 24.134 -6.459 -25.430 1.00 56.69 199 ALA A CA 1
ATOM 1546 C C . ALA A 1 199 ? 25.012 -6.863 -26.633 1.00 56.69 199 ALA A C 1
ATOM 1548 O O . ALA A 1 199 ? 25.708 -6.003 -27.181 1.00 56.69 199 ALA A O 1
ATOM 1549 N N . PRO A 1 200 ? 25.041 -8.146 -27.043 1.00 54.09 200 PRO A N 1
ATOM 1550 C CA . PRO A 1 200 ? 25.924 -8.580 -28.113 1.00 54.09 200 PRO A CA 1
ATOM 1551 C C . PRO A 1 200 ? 25.578 -7.843 -29.409 1.00 54.09 200 PRO A C 1
ATOM 1553 O O . PRO A 1 200 ? 24.412 -7.712 -29.785 1.00 54.09 200 PRO A O 1
ATOM 1556 N N . TYR A 1 201 ? 26.621 -7.365 -30.086 1.00 49.38 201 TYR A N 1
ATOM 1557 C CA . TYR A 1 201 ? 26.593 -6.810 -31.437 1.00 49.38 201 TYR A CA 1
ATOM 1558 C C . TYR A 1 201 ? 25.941 -7.843 -32.381 1.00 49.38 201 TYR A C 1
ATOM 1560 O O . TYR A 1 201 ? 26.610 -8.759 -32.850 1.00 49.38 201 TYR A O 1
ATOM 1568 N N . GLY A 1 202 ? 24.620 -7.790 -32.590 1.00 52.22 202 GLY A N 1
ATOM 1569 C CA . GLY A 1 202 ? 23.955 -8.870 -33.334 1.00 52.22 202 GLY A CA 1
ATOM 1570 C C . GLY A 1 202 ? 22.442 -8.797 -33.544 1.00 52.22 202 GLY A C 1
ATOM 1571 O O . GLY A 1 202 ? 21.868 -9.776 -34.005 1.00 52.22 202 GLY A O 1
ATOM 1572 N N . ALA A 1 203 ? 21.777 -7.677 -33.253 1.00 49.78 203 ALA A N 1
ATOM 1573 C CA . ALA A 1 203 ? 20.350 -7.498 -33.548 1.00 49.78 203 ALA A CA 1
ATOM 1574 C C . ALA A 1 203 ? 20.118 -6.339 -34.532 1.00 49.78 203 ALA A C 1
ATOM 1576 O O . ALA A 1 203 ? 19.348 -5.424 -34.265 1.00 49.78 203 ALA A O 1
ATOM 1577 N N . SER A 1 204 ? 20.828 -6.343 -35.662 1.00 47.34 204 SER A N 1
ATOM 1578 C CA . SER A 1 204 ? 20.498 -5.497 -36.817 1.00 47.34 204 SER A CA 1
ATOM 1579 C C . SER A 1 204 ? 21.099 -6.091 -38.090 1.00 47.34 204 SER A C 1
ATOM 1581 O O . SER A 1 204 ? 22.174 -5.688 -38.516 1.00 47.34 204 SER A O 1
ATOM 1583 N N . GLN A 1 205 ? 20.441 -7.116 -38.639 1.00 43.91 205 GLN A N 1
ATOM 1584 C CA . GLN A 1 205 ? 20.438 -7.467 -40.069 1.00 43.91 205 GLN A CA 1
ATOM 1585 C C . GLN A 1 205 ? 19.498 -8.662 -40.288 1.00 43.91 205 GLN A C 1
ATOM 1587 O O . GLN A 1 205 ? 19.903 -9.792 -40.532 1.00 43.91 205 GLN A O 1
ATOM 1592 N N . ALA A 1 206 ? 18.202 -8.405 -40.169 1.00 46.50 206 ALA A N 1
ATOM 1593 C CA . ALA A 1 206 ? 17.172 -9.243 -40.764 1.00 46.50 206 ALA A CA 1
ATOM 1594 C C . ALA A 1 206 ? 16.030 -8.304 -41.141 1.00 46.50 206 ALA A C 1
ATOM 1596 O O . ALA A 1 206 ? 15.260 -7.915 -40.275 1.00 46.50 206 ALA A O 1
ATOM 1597 N N . ILE A 1 207 ? 16.055 -7.839 -42.391 1.00 49.69 207 ILE A N 1
ATOM 1598 C CA . ILE A 1 207 ? 14.957 -7.394 -43.269 1.00 49.69 207 ILE A CA 1
ATOM 1599 C C . ILE A 1 207 ? 15.663 -6.650 -44.407 1.00 49.69 207 ILE A C 1
ATOM 1601 O O . ILE A 1 207 ? 15.961 -5.470 -44.284 1.00 49.69 207 ILE A O 1
ATOM 1605 N N . LEU A 1 208 ? 15.999 -7.381 -45.467 1.00 41.81 208 LEU A N 1
ATOM 1606 C CA . LEU A 1 208 ? 16.079 -6.907 -46.851 1.00 41.81 208 LEU A CA 1
ATOM 1607 C C . LEU A 1 208 ? 16.061 -8.167 -47.733 1.00 41.81 208 LEU A C 1
ATOM 1609 O O . LEU A 1 208 ? 17.100 -8.731 -48.068 1.00 41.81 208 LEU A O 1
ATOM 1613 N N . THR A 1 209 ? 14.849 -8.623 -48.038 1.00 49.88 209 THR A N 1
ATOM 1614 C CA . THR A 1 209 ? 14.500 -9.407 -49.231 1.00 49.88 209 THR A CA 1
ATOM 1615 C C . THR A 1 209 ? 13.319 -8.715 -49.870 1.00 49.88 209 THR A C 1
ATOM 1617 O O . THR A 1 209 ? 12.390 -8.395 -49.090 1.00 49.88 209 THR A O 1
#